Protein AF-A0A1D2XC96-F1 (afdb_monomer_lite)

Secondary structure (DSSP, 8-state):
-PPPPP--B----EEEEESS-EEEEE----------------EEEEE-SSSEEEEEETTEEEEEEEETTEEEEEETBTTEEEEEEETTS---B-B-TT----TTS--SBSB-EE-S--TTSSSSTT-SGGGSBPEEEEEEEETTEEEEEEEEE--HHHHHHS---EEEEEEEEESSSEEEEEEEEE-SSS-EEEEEEE--BB--S-GGG----------

Sequence (219 aa):
MQPTPQHLQGNGYSSVNAERLCVLHACEAFFIFHLLNGPFSVIPLNTLSDSITLYQNDGLKTLKINHPVAEAAISLHGGHLFQFKPTGQEEIIWLSEKAEFNPQKAIRGGVPICWPWFGRIANPAHGFARISEWSLLDHQEDDDKVIVRLSLNDSEATRAVWPHAFYAVITFTISTTLSIQLDVKNTDSHTWCCSGALHSYFNVSNASDCYTHFHWRCG

Foldseek 3Di:
DDDDADFDWDDDKDKDFFPWKDKDKDWWDFDDDDDDPDPFPWDFPDDPDPFWTWTDGQNWIKIWGHAQQWTWIAILQQSFTQWIATPVGHTWWDFDPPFDPHLADAGHTGFGKQPQEAAVPFPPHSACSRNDRWAWPDWDDDNFWIKTKTKDWDDPVNCVRPVFTKIKIWIWIHGNTTMIMIMMTGPGPDIDMGMIDRTTTTDDPHPVPDDDDDDDDDD

Radius of gyration: 17.29 Å; chains: 1; bounding box: 55×43×43 Å

pLDDT: mean 82.34, std 22.56, range [23.97, 98.88]

Structure (mmCIF, N/CA/C/O backbone):
data_AF-A0A1D2XC96-F1
#
_entry.id   AF-A0A1D2XC96-F1
#
loop_
_atom_site.group_PDB
_atom_site.id
_atom_site.type_symbol
_atom_site.label_atom_id
_atom_site.label_alt_id
_atom_site.label_comp_id
_atom_site.label_asym_id
_atom_site.label_entity_id
_atom_site.label_seq_id
_atom_site.pdbx_PDB_ins_code
_atom_site.Cartn_x
_atom_site.Cartn_y
_atom_site.Cartn_z
_atom_site.occupancy
_atom_site.B_iso_or_equiv
_atom_site.auth_seq_id
_atom_site.auth_comp_id
_atom_site.auth_asym_id
_atom_site.auth_atom_id
_atom_site.pdbx_PDB_model_num
ATOM 1 N N . MET A 1 1 ? -36.264 -8.122 -3.062 1.00 36.66 1 MET A N 1
ATOM 2 C CA . MET A 1 1 ? -35.079 -7.817 -3.891 1.00 36.66 1 MET A CA 1
ATOM 3 C C . MET A 1 1 ? -34.068 -7.149 -2.981 1.00 36.66 1 MET A C 1
ATOM 5 O O . MET A 1 1 ? -34.374 -6.080 -2.475 1.00 36.66 1 MET A O 1
ATOM 9 N N . GLN A 1 2 ? -32.954 -7.812 -2.663 1.00 25.44 2 GLN A N 1
ATOM 10 C CA . GLN A 1 2 ? -31.878 -7.179 -1.893 1.00 25.44 2 GLN A CA 1
ATOM 11 C C . GLN A 1 2 ? -31.159 -6.156 -2.787 1.00 25.44 2 GLN A C 1
ATOM 13 O O . GLN A 1 2 ? -30.941 -6.463 -3.962 1.00 25.44 2 GLN A O 1
ATOM 18 N N . PRO A 1 3 ? -30.825 -4.956 -2.285 1.00 30.31 3 PRO A N 1
ATOM 19 C CA . PRO A 1 3 ? -30.100 -3.971 -3.068 1.00 30.31 3 PRO A CA 1
ATOM 20 C C . PRO A 1 3 ? -28.637 -4.401 -3.205 1.00 30.31 3 PRO A C 1
ATOM 22 O O . PRO A 1 3 ? -27.972 -4.754 -2.234 1.00 30.31 3 PRO A O 1
ATOM 25 N N . THR A 1 4 ? -28.146 -4.394 -4.437 1.00 29.39 4 THR A N 1
ATOM 26 C CA . THR A 1 4 ? -26.733 -4.579 -4.766 1.00 29.39 4 THR A CA 1
ATOM 27 C C . THR A 1 4 ? -25.937 -3.384 -4.222 1.00 29.39 4 THR A C 1
ATOM 29 O O . THR A 1 4 ? -26.323 -2.251 -4.520 1.00 29.39 4 THR A O 1
ATOM 32 N N . PRO A 1 5 ? -24.834 -3.573 -3.472 1.00 31.66 5 PRO A N 1
ATOM 33 C CA . PRO A 1 5 ? -24.006 -2.459 -3.018 1.00 31.66 5 PRO A CA 1
ATOM 34 C C . PRO A 1 5 ? -23.443 -1.694 -4.220 1.00 31.66 5 PRO A C 1
ATOM 36 O O . PRO A 1 5 ? -22.827 -2.284 -5.110 1.00 31.66 5 PRO A O 1
ATOM 39 N N . GLN A 1 6 ? -23.669 -0.384 -4.259 1.00 42.25 6 GLN A N 1
ATOM 40 C CA . GLN A 1 6 ? -23.002 0.522 -5.192 1.00 42.25 6 GLN A CA 1
ATOM 41 C C . GLN A 1 6 ? -21.756 1.092 -4.500 1.00 42.25 6 GLN A C 1
ATOM 43 O O . GLN A 1 6 ? -21.785 1.369 -3.306 1.00 42.25 6 GLN A O 1
ATOM 48 N N . HIS A 1 7 ? -20.643 1.209 -5.227 1.00 46.53 7 HIS A N 1
ATOM 49 C CA . HIS A 1 7 ? -19.338 1.602 -4.685 1.00 46.53 7 HIS A CA 1
ATOM 50 C C . HIS A 1 7 ? -18.982 3.023 -5.135 1.00 46.53 7 HIS A C 1
ATOM 52 O O . HIS A 1 7 ? -19.050 3.316 -6.329 1.00 46.53 7 HIS A O 1
ATOM 58 N N . LEU A 1 8 ? -18.557 3.881 -4.205 1.00 40.81 8 LEU A N 1
ATOM 59 C CA . LEU A 1 8 ? -18.023 5.208 -4.519 1.00 40.81 8 LEU A CA 1
ATOM 60 C C . LEU A 1 8 ? -16.504 5.121 -4.710 1.00 40.81 8 LEU A C 1
ATOM 62 O O . LEU A 1 8 ? -15.785 4.664 -3.824 1.00 40.81 8 LEU A O 1
ATOM 66 N N . GLN A 1 9 ? -16.023 5.541 -5.881 1.00 42.12 9 GLN A N 1
ATOM 67 C CA . GLN A 1 9 ? -14.598 5.676 -6.192 1.00 42.12 9 GLN A CA 1
ATOM 68 C C . GLN A 1 9 ? -14.232 7.163 -6.160 1.00 42.12 9 GLN A C 1
ATOM 70 O O . GLN A 1 9 ? -14.799 7.955 -6.913 1.00 42.12 9 GLN A O 1
ATOM 75 N N . GLY A 1 10 ? -13.295 7.551 -5.293 1.00 41.34 10 GLY A N 1
ATOM 76 C CA . GLY A 1 10 ? -12.698 8.886 -5.319 1.00 41.34 10 GLY A CA 1
ATOM 77 C C . GLY A 1 10 ? -11.548 8.930 -6.327 1.00 41.34 10 GLY A C 1
ATOM 78 O O . GLY A 1 10 ? -10.607 8.151 -6.209 1.00 41.34 10 GLY A O 1
ATOM 79 N N . ASN A 1 11 ? -11.605 9.831 -7.312 1.00 36.34 11 ASN A N 1
ATOM 80 C CA . ASN A 1 11 ? -10.555 9.980 -8.325 1.00 36.34 11 ASN A CA 1
ATOM 81 C C . ASN A 1 11 ? -9.704 11.228 -8.047 1.00 36.34 11 ASN A C 1
ATOM 83 O O . ASN A 1 11 ? -10.101 12.339 -8.387 1.00 36.34 11 ASN A O 1
ATOM 87 N N . GLY A 1 12 ? -8.517 11.038 -7.465 1.00 43.75 12 GLY A N 1
ATOM 88 C CA . GLY A 1 12 ? -7.415 12.000 -7.532 1.00 43.75 12 GLY A CA 1
ATOM 89 C C . GLY A 1 12 ? -6.427 11.542 -8.602 1.00 43.75 12 GLY A C 1
ATOM 90 O O . GLY A 1 12 ? -5.696 10.582 -8.379 1.00 43.75 12 GLY A O 1
ATOM 91 N N . TYR A 1 13 ? -6.442 12.176 -9.774 1.00 43.09 13 TYR A N 1
ATOM 92 C CA . TYR A 1 13 ? -5.497 11.912 -10.863 1.00 43.09 13 TYR A CA 1
ATOM 93 C C . TYR A 1 13 ? -4.524 13.083 -10.978 1.00 43.09 13 TYR A C 1
ATOM 95 O O . TYR A 1 13 ? -4.943 14.241 -10.985 1.00 43.09 13 TYR A O 1
ATOM 103 N N . SER A 1 14 ? -3.240 12.780 -11.137 1.00 50.06 14 SER A N 1
ATOM 104 C CA . SER A 1 14 ? -2.256 13.748 -11.610 1.00 50.06 14 SER A CA 1
ATOM 105 C C . SER A 1 14 ? -1.388 13.126 -12.705 1.00 50.06 14 SER A C 1
ATOM 107 O O . SER A 1 14 ? -0.992 11.959 -12.638 1.00 50.06 14 SER A O 1
ATOM 109 N N . SER A 1 15 ? -1.123 13.908 -13.750 1.00 46.00 15 SER A N 1
ATOM 110 C CA . SER A 1 15 ? -0.052 13.665 -14.719 1.00 46.00 15 SER A CA 1
ATOM 111 C C . SER A 1 15 ? 1.120 14.560 -14.359 1.00 46.00 15 SER A C 1
ATOM 113 O O . SER A 1 15 ? 0.929 15.770 -14.223 1.00 46.00 15 SER A O 1
ATOM 115 N N . VAL A 1 16 ? 2.315 13.989 -14.219 1.00 57.38 16 VAL A N 1
ATOM 116 C CA . VAL A 1 16 ? 3.482 14.736 -13.735 1.00 57.38 16 VAL A CA 1
ATOM 117 C C . VAL A 1 16 ? 4.696 14.451 -14.617 1.00 57.38 16 VAL A C 1
ATOM 119 O O . VAL A 1 16 ? 5.016 13.292 -14.899 1.00 57.38 16 VAL A O 1
ATOM 122 N N . ASN A 1 17 ? 5.383 15.517 -15.040 1.00 44.00 17 ASN A N 1
ATOM 123 C CA . ASN A 1 17 ? 6.728 15.434 -15.609 1.00 44.00 17 ASN A CA 1
ATOM 124 C C . ASN A 1 17 ? 7.718 15.320 -14.448 1.00 44.00 17 ASN A C 1
ATOM 126 O O . ASN A 1 17 ? 7.915 16.281 -13.704 1.00 44.00 17 ASN A O 1
ATOM 130 N N . ALA A 1 18 ? 8.311 14.143 -14.252 1.00 49.06 18 ALA A N 1
ATOM 131 C CA . ALA A 1 18 ? 9.208 13.912 -13.129 1.00 49.06 18 ALA A CA 1
ATOM 132 C C . ALA A 1 18 ? 10.642 14.328 -13.495 1.00 49.06 18 ALA A C 1
ATOM 134 O O . ALA A 1 18 ? 11.438 13.521 -13.977 1.00 49.06 18 ALA A O 1
ATOM 135 N N . GLU A 1 19 ? 10.991 15.592 -13.238 1.00 38.75 19 GLU A N 1
ATOM 136 C CA . GLU A 1 19 ? 12.400 16.014 -13.253 1.00 38.75 19 GLU A CA 1
ATOM 137 C C . GLU A 1 19 ? 13.137 15.572 -11.980 1.00 38.75 19 GLU A C 1
ATOM 139 O O . GLU A 1 19 ? 14.326 15.266 -12.053 1.00 38.75 19 GLU A O 1
ATOM 144 N N . ARG A 1 20 ? 12.459 15.507 -10.814 1.00 54.41 20 ARG A N 1
ATOM 145 C CA . ARG A 1 20 ? 13.077 15.071 -9.538 1.00 54.41 20 ARG A CA 1
ATOM 146 C C . ARG A 1 20 ? 12.159 14.327 -8.552 1.00 54.41 20 ARG A C 1
ATOM 148 O O . ARG A 1 20 ? 12.649 13.397 -7.916 1.00 54.41 20 ARG A O 1
ATOM 155 N N . LEU A 1 21 ? 10.878 14.695 -8.408 1.00 48.88 21 LEU A N 1
ATOM 156 C CA . LEU A 1 21 ? 9.946 14.066 -7.451 1.00 48.88 21 LEU A CA 1
ATOM 157 C C . LEU A 1 21 ? 8.476 14.239 -7.883 1.00 48.88 21 LEU A C 1
ATOM 159 O O . LEU A 1 21 ? 8.086 15.326 -8.299 1.00 48.88 21 LEU A O 1
ATOM 163 N N . CYS A 1 22 ? 7.665 13.190 -7.755 1.00 55.84 22 CYS A N 1
ATOM 164 C CA . CYS A 1 22 ? 6.204 13.214 -7.888 1.00 55.84 22 CYS A CA 1
ATOM 165 C C . CYS A 1 22 ? 5.571 12.814 -6.548 1.00 55.84 22 CYS A C 1
ATOM 167 O O . CYS A 1 22 ? 5.994 11.811 -5.979 1.00 55.84 22 CYS A O 1
ATOM 169 N N . VAL A 1 23 ? 4.564 13.558 -6.072 1.00 56.03 23 VAL A N 1
ATOM 170 C CA . VAL A 1 23 ? 3.890 13.311 -4.782 1.00 56.03 23 VAL A CA 1
ATOM 171 C C . VAL A 1 23 ? 2.377 13.168 -4.984 1.00 56.03 23 VAL A C 1
ATOM 173 O O . VAL A 1 23 ? 1.757 14.021 -5.619 1.00 56.03 23 VAL A O 1
ATOM 176 N N . LEU A 1 24 ? 1.774 12.101 -4.449 1.00 53.62 24 LEU A N 1
ATOM 177 C CA . LEU A 1 24 ? 0.317 11.900 -4.383 1.00 53.62 24 LEU A CA 1
ATOM 178 C C . LEU A 1 24 ? -0.145 11.845 -2.922 1.00 53.62 24 LEU A C 1
ATOM 180 O O . LEU A 1 24 ? 0.459 11.120 -2.137 1.00 53.62 24 LEU A O 1
ATOM 184 N N . HIS A 1 25 ? -1.242 12.536 -2.583 1.00 45.19 25 HIS A N 1
ATOM 185 C CA . HIS A 1 25 ? -1.872 12.519 -1.251 1.00 45.19 25 HIS A CA 1
ATOM 186 C C . HIS A 1 25 ? -3.329 12.031 -1.313 1.00 45.19 25 HIS A C 1
ATOM 188 O O . HIS A 1 25 ? -4.051 12.365 -2.255 1.00 45.19 25 HIS A O 1
ATOM 194 N N . ALA A 1 26 ? -3.787 11.314 -0.281 1.00 49.56 26 ALA A N 1
ATOM 195 C CA . ALA A 1 26 ? -5.205 11.031 -0.022 1.00 49.56 26 ALA A CA 1
ATOM 196 C C . ALA A 1 26 ? -5.626 11.598 1.351 1.00 49.56 26 ALA A C 1
ATOM 198 O O . ALA A 1 26 ? -4.843 11.529 2.296 1.00 49.56 26 ALA A O 1
ATOM 199 N N . CYS A 1 27 ? -6.840 12.160 1.456 1.00 33.09 27 CYS A N 1
ATOM 200 C CA . CYS A 1 27 ? -7.376 12.791 2.674 1.00 33.09 27 CYS A CA 1
ATOM 201 C C . CYS A 1 27 ? -8.687 12.114 3.142 1.00 33.09 27 CYS A C 1
ATOM 203 O O . CYS A 1 27 ? -9.438 11.589 2.323 1.00 33.09 27 CYS A O 1
ATOM 205 N N . GLU A 1 28 ? -8.887 12.152 4.461 1.00 31.22 28 GLU A N 1
ATOM 206 C CA . GLU A 1 28 ? -9.826 11.484 5.393 1.00 31.22 28 GLU A CA 1
ATOM 207 C C . GLU A 1 28 ? -11.276 11.147 4.958 1.00 31.22 28 GLU A C 1
ATOM 209 O O . GLU A 1 28 ? -11.913 11.880 4.204 1.00 31.22 28 GLU A O 1
ATOM 214 N N . ALA A 1 29 ? -11.838 10.075 5.548 1.00 29.44 29 ALA A N 1
ATOM 215 C CA . ALA A 1 29 ? -13.273 9.731 5.555 1.00 29.44 29 ALA A CA 1
ATOM 216 C C . ALA A 1 29 ? -13.647 8.925 6.830 1.00 29.44 29 ALA A C 1
ATOM 218 O O . ALA A 1 29 ? -12.774 8.276 7.387 1.00 29.44 29 ALA A O 1
ATOM 219 N N . PHE A 1 30 ? -14.914 8.948 7.282 1.00 24.66 30 PHE A N 1
ATOM 220 C CA . PHE A 1 30 ? -15.470 8.239 8.469 1.00 24.66 30 PHE A CA 1
ATOM 221 C C . PHE A 1 30 ? -16.658 7.303 8.070 1.00 24.66 30 PHE A C 1
ATOM 223 O O . PHE A 1 30 ? -17.202 7.514 6.988 1.00 24.66 30 PHE A O 1
ATOM 230 N N . PHE A 1 31 ? -17.091 6.362 8.950 1.00 23.97 31 PHE A N 1
ATOM 231 C CA . PHE A 1 31 ? -18.359 5.541 8.992 1.00 23.97 31 PHE A CA 1
ATOM 232 C C . PHE A 1 31 ? -18.289 3.977 8.783 1.00 23.97 31 PHE A C 1
ATOM 234 O O . PHE A 1 31 ? -17.200 3.439 8.697 1.00 23.97 31 PHE A O 1
ATOM 241 N N . ILE A 1 32 ? -19.442 3.246 8.831 1.00 25.73 32 ILE A N 1
ATOM 242 C CA . ILE A 1 32 ? -19.870 2.128 9.757 1.00 25.73 32 ILE A CA 1
ATOM 243 C C . ILE A 1 32 ? -19.827 0.610 9.298 1.00 25.73 32 ILE A C 1
ATOM 245 O O . ILE A 1 32 ? -20.259 0.345 8.183 1.00 25.73 32 ILE A O 1
ATOM 249 N N . PHE A 1 33 ? -19.492 -0.360 10.214 1.00 29.50 33 PHE A N 1
ATOM 250 C CA . PHE A 1 33 ? -19.686 -1.870 10.311 1.00 29.50 33 PHE A CA 1
ATOM 251 C C . PHE A 1 33 ? -19.131 -2.780 9.166 1.00 29.50 33 PHE A C 1
ATOM 253 O O . PHE A 1 33 ? -19.066 -2.328 8.035 1.00 29.50 33 PHE A O 1
ATOM 260 N N . HIS A 1 34 ? -18.734 -4.075 9.263 1.00 24.23 34 HIS A N 1
ATOM 261 C CA . HIS A 1 34 ? -18.773 -5.202 10.231 1.00 24.23 34 HIS A CA 1
ATOM 262 C C . HIS A 1 34 ? -17.543 -6.139 9.986 1.00 24.23 34 HIS A C 1
ATOM 264 O O . HIS A 1 34 ? -17.070 -6.249 8.856 1.00 24.23 34 HIS A O 1
ATOM 270 N N . LEU A 1 35 ? -17.030 -6.833 11.015 1.00 30.95 35 LEU A N 1
ATOM 271 C CA . LEU A 1 35 ? -15.779 -7.626 10.989 1.00 30.95 35 LEU A CA 1
ATOM 272 C C . LEU A 1 35 ? -15.870 -8.953 10.201 1.00 30.95 35 LEU A C 1
ATOM 274 O O . LEU A 1 35 ? -16.736 -9.786 10.471 1.00 30.95 35 LEU A O 1
ATOM 278 N N . LEU A 1 36 ? -14.882 -9.221 9.337 1.00 34.53 36 LEU A N 1
ATOM 279 C CA . LEU A 1 36 ? -14.598 -10.566 8.817 1.00 34.53 36 LEU A CA 1
ATOM 280 C C . LEU A 1 36 ? -13.798 -11.375 9.852 1.00 34.53 36 LEU A C 1
ATOM 282 O O . LEU A 1 36 ? -12.572 -11.444 9.801 1.00 34.53 36 LEU A O 1
ATOM 286 N N . ASN A 1 37 ? -14.497 -12.030 10.779 1.00 33.84 37 ASN A N 1
ATOM 287 C CA . ASN A 1 37 ? -13.923 -13.104 11.593 1.00 33.84 37 ASN A CA 1
ATOM 288 C C . ASN A 1 37 ? -13.967 -14.421 10.798 1.00 33.84 37 ASN A C 1
ATOM 290 O O . ASN A 1 37 ? -14.864 -15.241 10.982 1.00 33.84 37 ASN A O 1
ATOM 294 N N . GLY A 1 38 ? -13.023 -14.601 9.871 1.00 36.53 38 GLY A N 1
ATOM 295 C CA . GLY A 1 38 ? -12.782 -15.871 9.175 1.00 36.53 38 GLY A CA 1
ATOM 296 C C . GLY A 1 38 ? -11.556 -16.598 9.747 1.00 36.53 38 GLY A C 1
ATOM 297 O O . GLY A 1 38 ? -10.605 -15.927 10.154 1.00 36.53 38 GLY A O 1
ATOM 298 N N . PRO A 1 39 ? -11.533 -17.946 9.780 1.00 34.00 39 PRO A N 1
ATOM 299 C CA . PRO A 1 39 ? -10.430 -18.729 10.329 1.00 34.00 39 PRO A CA 1
ATOM 300 C C . PRO A 1 39 ? -9.262 -18.755 9.334 1.00 34.00 39 PRO A C 1
ATOM 302 O O . PRO A 1 39 ? -9.020 -19.751 8.661 1.00 34.00 39 PRO A O 1
ATOM 305 N N . PHE A 1 40 ? -8.542 -17.644 9.215 1.00 42.31 40 PHE A N 1
ATOM 306 C CA . PHE A 1 40 ? -7.226 -17.643 8.590 1.00 42.31 40 PHE A CA 1
ATOM 307 C C . PHE A 1 40 ? -6.210 -18.050 9.655 1.00 42.31 40 PHE A C 1
ATOM 309 O O . PHE A 1 40 ? -6.159 -17.456 10.732 1.00 42.31 40 PHE A O 1
ATOM 316 N N . SER A 1 41 ? -5.410 -19.080 9.384 1.00 44.84 41 SER A N 1
ATOM 317 C CA . SER A 1 41 ? -4.266 -19.433 10.227 1.00 44.84 41 SER A CA 1
ATOM 318 C C . SER A 1 41 ? -3.180 -18.373 10.049 1.00 44.84 41 SER A C 1
ATOM 320 O O . SER A 1 41 ? -2.240 -18.543 9.281 1.00 44.84 41 SER A O 1
ATOM 322 N N . VAL A 1 42 ? -3.345 -17.236 10.725 1.00 57.12 42 VAL A N 1
ATOM 323 C CA . VAL A 1 42 ? -2.392 -16.130 10.678 1.00 57.12 42 VAL A CA 1
ATOM 324 C C . VAL A 1 42 ? -1.189 -16.498 11.547 1.00 57.12 42 VAL A C 1
ATOM 326 O O . VAL A 1 42 ? -1.294 -16.532 12.772 1.00 57.12 42 VAL A O 1
ATOM 329 N N . ILE A 1 43 ? -0.047 -16.803 10.929 1.00 61.00 43 ILE A N 1
ATOM 330 C CA . ILE A 1 43 ? 1.188 -17.106 11.664 1.00 61.00 43 ILE A CA 1
ATOM 331 C C . ILE A 1 43 ? 1.996 -15.807 11.790 1.00 61.00 43 ILE A C 1
ATOM 333 O O . ILE A 1 43 ? 2.351 -15.222 10.758 1.00 61.00 43 ILE A O 1
ATOM 337 N N . PRO A 1 44 ? 2.271 -15.312 13.013 1.00 72.38 44 PRO A N 1
ATOM 338 C CA . PRO A 1 44 ? 3.168 -14.177 13.192 1.00 72.38 44 PRO A CA 1
ATOM 339 C C . PRO A 1 44 ? 4.574 -14.588 12.752 1.00 72.38 44 PRO A C 1
ATOM 341 O O . PRO A 1 44 ? 5.115 -15.585 13.228 1.00 72.38 44 PRO A O 1
ATOM 344 N N . LEU A 1 45 ? 5.155 -13.831 11.823 1.00 79.44 45 LEU A N 1
ATOM 345 C CA . LEU A 1 45 ? 6.536 -14.022 11.386 1.00 79.44 45 LEU A CA 1
ATOM 346 C C . LEU A 1 45 ? 7.511 -13.324 12.324 1.00 79.44 45 LEU A C 1
ATOM 348 O O . LEU A 1 45 ? 8.532 -13.896 12.692 1.00 79.44 45 LEU A O 1
ATOM 352 N N . ASN A 1 46 ? 7.221 -12.063 12.648 1.00 85.94 46 ASN A N 1
ATOM 353 C CA . ASN A 1 46 ? 8.081 -11.235 13.475 1.00 85.94 46 ASN A CA 1
ATOM 354 C C . ASN A 1 46 ? 7.276 -10.106 14.124 1.00 85.94 46 ASN A C 1
ATOM 356 O O . ASN A 1 46 ? 6.485 -9.445 13.449 1.00 85.94 46 ASN A O 1
ATOM 360 N N . THR A 1 47 ? 7.521 -9.847 15.402 1.00 92.25 47 THR A N 1
ATOM 361 C CA . THR A 1 47 ? 7.060 -8.625 16.068 1.00 92.25 47 THR A CA 1
ATOM 362 C C . THR A 1 47 ? 8.101 -7.541 15.815 1.00 92.25 47 THR A C 1
ATOM 364 O O . THR A 1 47 ? 9.277 -7.735 16.113 1.00 92.25 47 THR A O 1
ATOM 367 N N . LEU A 1 48 ? 7.690 -6.433 15.198 1.00 93.94 48 LEU A N 1
ATOM 368 C CA . LEU A 1 48 ? 8.590 -5.338 14.823 1.00 93.94 48 LEU A CA 1
ATOM 369 C C . LEU A 1 48 ? 8.666 -4.267 15.917 1.00 93.94 48 LEU A C 1
ATOM 371 O O . LEU A 1 48 ? 9.727 -3.693 16.147 1.00 93.94 48 LEU A O 1
ATOM 375 N N . SER A 1 49 ? 7.546 -4.025 16.593 1.00 94.94 49 SER A N 1
ATOM 376 C CA . SER A 1 49 ? 7.401 -3.116 17.733 1.00 94.94 49 SER A CA 1
ATOM 377 C C . SER A 1 49 ? 6.212 -3.549 18.595 1.00 94.94 49 SER A C 1
ATOM 379 O O . SER A 1 49 ? 5.582 -4.570 18.299 1.00 94.94 49 SER A O 1
ATOM 381 N N . ASP A 1 50 ? 5.879 -2.777 19.630 1.00 94.25 50 ASP A N 1
ATOM 382 C CA . ASP A 1 50 ? 4.745 -3.078 20.509 1.00 94.25 50 ASP A CA 1
ATOM 383 C C . ASP A 1 50 ? 3.420 -3.064 19.737 1.00 94.25 50 ASP A C 1
ATOM 385 O O . ASP A 1 50 ? 2.533 -3.877 20.009 1.00 94.25 50 ASP A O 1
ATOM 389 N N . SER A 1 51 ? 3.308 -2.194 18.727 1.00 96.94 51 SER A N 1
ATOM 390 C CA . SER A 1 51 ? 2.073 -2.042 17.951 1.00 96.94 51 SER A CA 1
ATOM 391 C C . SER A 1 51 ? 2.112 -2.682 16.565 1.00 96.94 51 SER A C 1
ATOM 393 O O . SER A 1 51 ? 1.069 -2.750 15.914 1.00 96.94 51 SER A O 1
ATOM 395 N N . ILE A 1 52 ? 3.264 -3.166 16.081 1.00 97.38 52 ILE A N 1
ATOM 396 C CA . ILE A 1 52 ? 3.406 -3.674 14.708 1.00 97.38 52 ILE A CA 1
ATOM 397 C C . ILE A 1 52 ? 3.899 -5.117 14.698 1.00 97.38 52 ILE A C 1
ATOM 399 O O . ILE A 1 52 ? 5.008 -5.437 15.128 1.00 97.38 52 ILE A O 1
ATOM 403 N N . THR A 1 53 ? 3.102 -5.997 14.095 1.00 96.25 53 THR A N 1
ATOM 404 C CA . THR A 1 53 ? 3.482 -7.393 13.853 1.00 96.25 53 THR A CA 1
ATOM 405 C C . THR A 1 53 ? 3.396 -7.723 12.368 1.00 96.25 53 THR A C 1
ATOM 407 O O . THR A 1 53 ? 2.403 -7.434 11.698 1.00 96.25 53 THR A O 1
ATOM 410 N N . LEU A 1 54 ? 4.447 -8.350 11.846 1.00 95.06 54 LEU A N 1
ATOM 411 C CA . LEU A 1 54 ? 4.483 -8.900 10.500 1.00 95.06 54 LEU A CA 1
ATOM 412 C C . LEU A 1 54 ? 3.910 -10.317 10.514 1.00 95.06 54 LEU A C 1
ATOM 414 O O . LEU A 1 54 ? 4.397 -11.197 11.222 1.00 95.06 54 LEU A O 1
ATOM 418 N N . TYR A 1 55 ? 2.921 -10.549 9.666 1.00 91.19 55 TYR A N 1
ATOM 419 C CA . TYR A 1 55 ? 2.307 -11.846 9.430 1.00 91.19 55 TYR A CA 1
ATOM 420 C C . TYR A 1 55 ? 2.548 -12.300 7.997 1.00 91.19 55 TYR A C 1
ATOM 422 O O . TYR A 1 55 ? 2.776 -11.480 7.105 1.00 91.19 55 TYR A O 1
ATOM 430 N N . GLN A 1 56 ? 2.437 -13.605 7.765 1.00 86.88 56 GLN A N 1
ATOM 431 C CA . GLN A 1 56 ? 2.367 -14.155 6.419 1.00 86.88 56 GLN A CA 1
ATOM 432 C C . GLN A 1 56 ? 1.186 -15.106 6.293 1.00 86.88 56 GLN A C 1
ATOM 434 O O . GLN A 1 56 ? 0.993 -15.989 7.126 1.00 86.88 56 GLN A O 1
ATOM 439 N N . ASN A 1 57 ? 0.408 -14.913 5.231 1.00 78.94 57 ASN A N 1
ATOM 440 C CA . ASN A 1 57 ? -0.711 -15.768 4.867 1.00 78.94 57 ASN A CA 1
ATOM 441 C C . ASN A 1 57 ? -0.810 -15.859 3.341 1.00 78.94 57 ASN A C 1
ATOM 443 O O . ASN A 1 57 ? -0.649 -14.848 2.662 1.00 78.94 57 ASN A O 1
ATOM 447 N N . ASP A 1 58 ? -1.047 -17.059 2.807 1.00 81.06 58 ASP A N 1
ATOM 448 C CA . ASP A 1 58 ? -1.212 -17.306 1.363 1.00 81.06 58 ASP A CA 1
ATOM 449 C C . ASP A 1 58 ? -0.081 -16.722 0.484 1.00 81.06 58 ASP A C 1
ATOM 451 O O . ASP A 1 58 ? -0.277 -16.288 -0.649 1.00 81.06 58 ASP A O 1
ATOM 455 N N . GLY A 1 59 ? 1.142 -16.704 1.027 1.00 82.75 59 GLY A N 1
ATOM 456 C CA . GLY A 1 59 ? 2.329 -16.160 0.358 1.00 82.75 59 GLY A CA 1
ATOM 457 C C . GLY A 1 59 ? 2.449 -14.634 0.399 1.00 82.75 59 GLY A C 1
ATOM 458 O O . GLY A 1 59 ? 3.452 -14.110 -0.075 1.00 82.75 59 GLY A O 1
ATOM 459 N N . LEU A 1 60 ? 1.486 -13.929 0.997 1.00 89.75 60 LEU A N 1
ATOM 460 C CA . LEU A 1 60 ? 1.531 -12.486 1.198 1.00 89.75 60 LEU A CA 1
ATOM 461 C C . LEU A 1 60 ? 1.979 -12.122 2.607 1.00 89.75 60 LEU A C 1
ATOM 463 O O . LEU A 1 60 ? 1.499 -12.672 3.600 1.00 89.75 60 LEU A O 1
ATOM 467 N N . LYS A 1 61 ? 2.882 -11.147 2.679 1.00 94.88 61 LYS A N 1
ATOM 468 C CA . LYS A 1 61 ? 3.311 -10.521 3.925 1.00 94.88 61 LYS A CA 1
ATOM 469 C C . LYS A 1 61 ? 2.420 -9.329 4.243 1.00 94.88 61 LYS A C 1
ATOM 471 O O . LYS A 1 61 ? 2.157 -8.493 3.376 1.00 94.88 61 LYS A O 1
ATOM 476 N N . THR A 1 62 ? 1.995 -9.241 5.494 1.00 96.19 62 THR A N 1
ATOM 477 C CA . THR A 1 62 ? 1.084 -8.202 5.972 1.00 96.19 62 THR A CA 1
ATOM 478 C C . THR A 1 62 ? 1.578 -7.648 7.295 1.00 96.19 62 THR A C 1
ATOM 480 O O . THR A 1 62 ? 1.781 -8.394 8.250 1.00 96.19 62 THR A O 1
ATOM 483 N N . LEU A 1 63 ? 1.718 -6.331 7.361 1.00 97.44 63 LEU A N 1
ATOM 484 C CA . LEU A 1 63 ? 1.892 -5.593 8.601 1.00 97.44 63 LEU A CA 1
ATOM 485 C C . LEU A 1 63 ? 0.515 -5.392 9.227 1.00 97.44 63 LEU A C 1
ATOM 487 O O . LEU A 1 63 ? -0.366 -4.793 8.611 1.00 97.44 63 LEU A O 1
ATOM 491 N N . LYS A 1 64 ? 0.330 -5.916 10.434 1.00 97.44 64 LYS A N 1
ATOM 492 C CA . LYS A 1 64 ? -0.829 -5.654 11.288 1.00 97.44 64 LYS A CA 1
ATOM 493 C C . LYS A 1 64 ? -0.409 -4.639 12.339 1.00 97.44 64 LYS A C 1
ATOM 495 O O . LYS A 1 64 ? 0.563 -4.871 13.058 1.00 97.44 64 LYS A O 1
ATOM 500 N N . ILE A 1 65 ? -1.148 -3.542 12.397 1.00 98.12 65 ILE A N 1
ATOM 501 C CA . ILE A 1 65 ? -0.970 -2.461 13.352 1.00 98.12 65 ILE A CA 1
ATOM 502 C C . ILE A 1 65 ? -2.113 -2.555 14.356 1.00 98.12 65 ILE A C 1
ATOM 504 O O . ILE A 1 65 ? -3.280 -2.501 13.966 1.00 98.12 65 ILE A O 1
ATOM 508 N N . ASN A 1 66 ? -1.772 -2.711 15.629 1.00 97.12 66 ASN A N 1
ATOM 509 C CA . ASN A 1 66 ? -2.699 -2.673 16.750 1.00 97.12 66 ASN A CA 1
ATOM 510 C C . ASN A 1 66 ? -2.186 -1.638 17.752 1.00 97.12 66 ASN A C 1
ATOM 512 O O . ASN A 1 66 ? -1.346 -1.952 18.590 1.00 97.12 66 ASN A O 1
ATOM 516 N N . HIS A 1 67 ? -2.650 -0.400 17.609 1.00 98.00 67 HIS A N 1
ATOM 517 C CA . HIS A 1 67 ? -2.196 0.753 18.377 1.00 98.00 67 HIS A CA 1
ATOM 518 C C . HIS A 1 67 ? -3.376 1.349 19.170 1.00 98.00 67 HIS A C 1
ATOM 520 O O . HIS A 1 67 ? -4.501 1.317 18.666 1.00 98.00 67 HIS A O 1
ATOM 526 N N . PRO A 1 68 ? -3.180 1.951 20.363 1.00 98.12 68 PRO A N 1
ATOM 527 C CA . PRO A 1 68 ? -4.278 2.515 21.159 1.00 98.12 68 PRO A CA 1
ATOM 528 C C . PRO A 1 68 ? -5.217 3.477 20.414 1.00 98.12 68 PRO A C 1
ATOM 530 O O . PRO A 1 68 ? -6.399 3.557 20.753 1.00 98.12 68 PRO A O 1
ATOM 533 N N . VAL A 1 69 ? -4.724 4.186 19.390 1.00 97.75 69 VAL A N 1
ATOM 534 C CA . VAL A 1 69 ? -5.541 5.123 18.595 1.00 97.75 69 VAL A CA 1
ATOM 535 C C . VAL A 1 69 ? -6.201 4.519 17.349 1.00 97.75 69 VAL A C 1
ATOM 537 O O . VAL A 1 69 ? -7.165 5.109 16.858 1.00 97.75 69 VAL A O 1
ATOM 540 N N . ALA A 1 70 ? -5.713 3.385 16.825 1.00 97.31 70 ALA A N 1
ATOM 541 C CA . ALA A 1 70 ? -6.247 2.758 15.613 1.00 97.31 70 ALA A CA 1
ATOM 542 C C . ALA A 1 70 ? -5.711 1.336 15.358 1.00 97.31 70 ALA A C 1
ATOM 544 O O . ALA A 1 70 ? -4.573 0.996 15.686 1.00 97.31 70 ALA A O 1
ATOM 545 N N . GLU A 1 71 ? -6.507 0.548 14.637 1.00 98.19 71 GLU A N 1
ATOM 546 C CA . GLU A 1 71 ? -6.095 -0.690 13.978 1.00 98.19 71 GLU A CA 1
ATOM 547 C C . GLU A 1 71 ? -5.894 -0.447 12.473 1.00 98.19 71 GLU A C 1
ATOM 549 O O . GLU A 1 71 ? -6.671 0.269 11.835 1.00 98.19 71 GLU A O 1
ATOM 554 N N . ALA A 1 72 ? -4.877 -1.068 11.873 1.00 98.12 72 ALA A N 1
ATOM 555 C CA . ALA A 1 72 ? -4.672 -1.032 10.425 1.00 98.12 72 ALA A CA 1
ATOM 556 C C . ALA A 1 72 ? -3.973 -2.294 9.903 1.00 98.12 72 ALA A C 1
ATOM 558 O O . ALA A 1 72 ? -3.303 -3.017 10.644 1.00 98.12 72 ALA A O 1
ATOM 559 N N . ALA A 1 73 ? -4.101 -2.551 8.601 1.00 97.56 73 ALA A N 1
ATOM 560 C CA . ALA A 1 73 ? -3.405 -3.646 7.935 1.00 97.56 73 ALA A CA 1
ATOM 561 C C . ALA A 1 73 ? -2.900 -3.228 6.552 1.00 97.56 73 ALA A C 1
ATOM 563 O O . ALA A 1 73 ? -3.651 -2.698 5.726 1.00 97.56 73 ALA A O 1
ATOM 564 N N . ILE A 1 74 ? -1.616 -3.492 6.310 1.00 98.38 74 ILE A N 1
ATOM 565 C CA . ILE A 1 74 ? -0.904 -3.129 5.083 1.00 98.38 74 ILE A CA 1
ATOM 566 C C . ILE A 1 74 ? -0.252 -4.385 4.513 1.00 98.38 74 ILE A C 1
ATOM 568 O O . ILE A 1 74 ? 0.577 -5.008 5.176 1.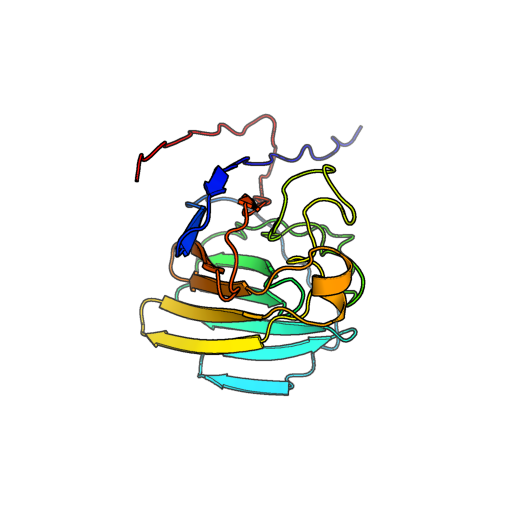00 98.38 74 ILE A O 1
ATOM 572 N N . SER A 1 75 ? -0.594 -4.759 3.282 1.00 97.44 75 SER A N 1
ATOM 573 C CA . SER A 1 75 ? 0.133 -5.803 2.561 1.00 97.44 75 SER A CA 1
ATOM 574 C C . SER A 1 75 ? 1.406 -5.227 1.946 1.00 97.44 75 SER A C 1
ATOM 576 O O . SER A 1 75 ? 1.376 -4.156 1.337 1.00 97.44 75 SER A O 1
ATOM 578 N N . LEU A 1 76 ? 2.523 -5.946 2.081 1.00 97.75 76 LEU A N 1
ATOM 579 C CA . LEU A 1 76 ? 3.746 -5.619 1.345 1.00 97.75 76 LEU A CA 1
ATOM 580 C C . LEU A 1 76 ? 3.538 -5.801 -0.162 1.00 97.75 76 LEU A C 1
ATOM 582 O O . LEU A 1 76 ? 4.068 -5.029 -0.959 1.00 97.75 76 LEU A O 1
ATOM 586 N N . HIS A 1 77 ? 2.674 -6.732 -0.562 1.00 97.81 77 HIS A N 1
ATOM 587 C CA . HIS A 1 77 ? 2.220 -6.817 -1.940 1.00 97.81 7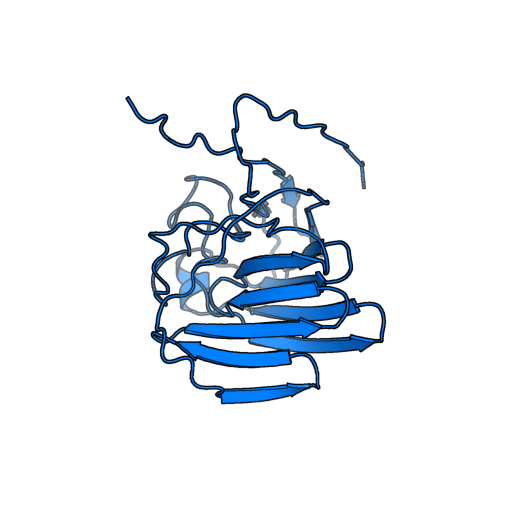7 HIS A CA 1
ATOM 588 C C . HIS A 1 77 ? 1.330 -5.629 -2.284 1.00 97.81 77 HIS A C 1
ATOM 590 O O . HIS A 1 77 ? 0.304 -5.368 -1.656 1.00 97.81 77 HIS A O 1
ATOM 596 N N . GLY A 1 78 ? 1.757 -4.887 -3.293 1.00 97.94 78 GLY A N 1
ATOM 597 C CA . GLY A 1 78 ? 1.108 -3.678 -3.757 1.00 97.94 78 GLY A CA 1
ATOM 598 C C . GLY A 1 78 ? 1.320 -2.445 -2.883 1.00 97.94 78 GLY A C 1
ATOM 599 O O . GLY A 1 78 ? 0.780 -1.400 -3.240 1.00 97.94 78 GLY A O 1
ATOM 600 N N . GLY A 1 79 ? 2.052 -2.551 -1.763 1.00 97.94 79 GLY A N 1
ATOM 601 C CA . GLY A 1 79 ? 2.122 -1.487 -0.759 1.00 97.94 79 GLY A CA 1
ATOM 602 C C . GLY A 1 79 ? 0.713 -1.088 -0.321 1.00 97.94 79 GLY A C 1
ATOM 603 O O . GLY A 1 79 ? 0.343 0.080 -0.365 1.00 97.94 79 GLY A O 1
ATOM 604 N N . HIS A 1 80 ? -0.128 -2.081 -0.042 1.00 97.94 80 HIS A N 1
ATOM 605 C CA . HIS A 1 80 ? -1.578 -1.948 -0.130 1.00 97.94 80 HIS A CA 1
ATOM 606 C C . HIS A 1 80 ? -2.203 -1.904 1.262 1.00 97.94 80 HIS A C 1
ATOM 608 O O . HIS A 1 80 ? -2.319 -2.935 1.927 1.00 97.94 80 HIS A O 1
ATOM 614 N N . LEU A 1 81 ? -2.660 -0.728 1.697 1.00 98.31 81 LEU A N 1
ATOM 615 C CA . LEU A 1 81 ? -3.486 -0.614 2.902 1.00 98.31 81 LEU A CA 1
ATOM 616 C C . LEU A 1 81 ? -4.886 -1.148 2.604 1.00 98.31 81 LEU A C 1
ATOM 618 O O . LEU A 1 81 ? -5.549 -0.678 1.682 1.00 98.31 81 LEU A O 1
ATOM 622 N N . PHE A 1 82 ? -5.337 -2.141 3.363 1.00 96.06 82 PHE A N 1
ATOM 623 C CA . PHE A 1 82 ? -6.652 -2.761 3.168 1.00 96.06 82 PHE A CA 1
ATOM 624 C C . PHE A 1 82 ? -7.542 -2.744 4.411 1.00 96.06 82 PHE A C 1
ATOM 626 O O . PHE A 1 82 ? -8.679 -3.199 4.333 1.00 96.06 82 PHE A O 1
ATOM 633 N N . GLN A 1 83 ? -7.033 -2.218 5.524 1.00 96.25 83 GLN A N 1
ATOM 634 C CA . GLN A 1 83 ? -7.775 -2.020 6.762 1.00 96.25 83 GLN A CA 1
ATOM 635 C C . GLN A 1 83 ? -7.301 -0.722 7.429 1.00 96.25 83 GLN A C 1
ATOM 637 O O . GLN A 1 83 ? -6.091 -0.491 7.510 1.00 96.25 83 GLN A O 1
ATOM 642 N N . PHE A 1 84 ? -8.237 0.094 7.908 1.00 97.56 84 PHE A N 1
ATOM 643 C CA . PHE A 1 84 ? -8.006 1.226 8.800 1.00 97.56 84 PHE A CA 1
ATOM 644 C C . PHE A 1 84 ? -9.265 1.528 9.624 1.00 97.56 84 PHE A C 1
ATOM 646 O O . PHE A 1 84 ? -10.296 1.963 9.101 1.00 97.56 84 PHE A O 1
ATOM 653 N N . LYS A 1 85 ? -9.133 1.362 10.938 1.00 96.56 85 LYS A N 1
ATOM 654 C CA . LYS A 1 85 ? -10.199 1.543 11.916 1.00 96.56 85 LYS A CA 1
ATOM 655 C C . LYS A 1 85 ? -9.670 2.318 13.130 1.00 96.56 85 LYS A C 1
ATOM 657 O O . LYS A 1 85 ? -9.010 1.723 13.983 1.00 96.56 85 LYS A O 1
ATOM 662 N N . PRO A 1 86 ? -9.953 3.625 13.243 1.00 97.00 86 PRO A N 1
ATOM 663 C CA . PRO A 1 86 ? -9.668 4.386 14.452 1.00 97.00 86 PRO A CA 1
ATOM 664 C C . PRO A 1 86 ? -10.391 3.802 15.668 1.00 97.00 86 PRO A C 1
ATOM 666 O O . PRO A 1 86 ? -11.505 3.282 15.563 1.00 97.00 86 PRO A O 1
ATOM 669 N N . THR A 1 87 ? -9.788 3.922 16.846 1.00 96.31 87 THR A N 1
ATOM 670 C CA . THR A 1 87 ? -10.382 3.431 18.093 1.00 96.31 87 THR A CA 1
ATOM 671 C C . THR A 1 87 ? -11.721 4.112 18.370 1.00 96.31 87 THR A C 1
ATOM 673 O O . THR A 1 87 ? -11.856 5.332 18.285 1.00 96.31 87 THR A O 1
ATOM 676 N N . GLY A 1 88 ? -12.734 3.309 18.706 1.00 95.19 88 GLY A N 1
ATOM 677 C CA . GLY A 1 88 ? -14.101 3.790 18.935 1.00 95.19 88 GLY A CA 1
ATOM 678 C C . GLY A 1 88 ? -14.842 4.218 17.664 1.00 95.19 88 GLY A C 1
ATOM 679 O O . GLY A 1 88 ? -15.988 4.649 17.758 1.00 95.19 88 GLY A O 1
ATOM 680 N N . GLN A 1 89 ? -14.211 4.088 16.497 1.00 92.62 89 GLN A N 1
ATOM 681 C CA . GLN A 1 89 ? -14.825 4.282 15.194 1.00 92.62 89 GLN A CA 1
ATOM 682 C C . GLN A 1 89 ? -14.984 2.940 14.485 1.00 92.62 89 GLN A C 1
ATOM 684 O O . GLN A 1 89 ? -14.547 1.873 14.928 1.00 92.62 89 GLN A O 1
ATOM 689 N N . GLU A 1 90 ? -15.654 3.021 13.356 1.00 89.94 90 GLU A N 1
ATOM 690 C CA . GL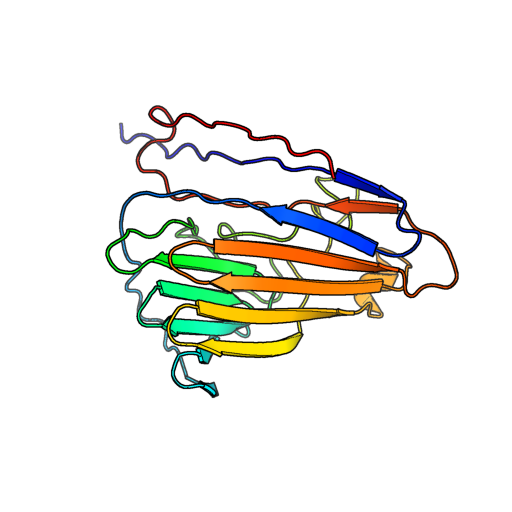U A 1 90 ? -15.908 1.894 12.491 1.00 89.94 90 GLU A CA 1
ATOM 691 C C . GLU A 1 90 ? -14.825 1.754 11.425 1.00 89.94 90 GLU A C 1
ATOM 693 O O . GLU A 1 90 ? -13.995 2.643 11.238 1.00 89.94 90 GLU A O 1
ATOM 698 N N . GLU A 1 91 ? -14.818 0.607 10.750 1.00 91.88 91 GLU A N 1
ATOM 699 C CA . GLU A 1 91 ? -13.888 0.345 9.655 1.00 91.88 91 GLU A CA 1
ATOM 700 C C . GLU A 1 91 ? -14.136 1.331 8.507 1.00 91.88 91 GLU A C 1
ATOM 702 O O . GLU A 1 91 ? -15.196 1.288 7.882 1.00 91.88 91 GLU A O 1
ATOM 707 N N . ILE A 1 92 ? -13.155 2.191 8.219 1.00 92.44 92 ILE A N 1
ATOM 708 C CA . ILE A 1 92 ? -13.261 3.248 7.201 1.00 92.44 92 ILE A CA 1
ATOM 709 C C . ILE A 1 92 ? -12.947 2.703 5.808 1.00 92.44 92 ILE A C 1
ATOM 711 O O . ILE A 1 92 ? -13.501 3.167 4.807 1.00 92.44 92 ILE A O 1
ATOM 715 N N . ILE A 1 93 ? -12.034 1.736 5.720 1.00 93.12 93 ILE A N 1
ATOM 716 C CA . ILE A 1 93 ? -11.535 1.225 4.447 1.00 93.12 93 ILE A CA 1
ATOM 717 C C . ILE A 1 93 ? -12.263 -0.063 4.085 1.00 93.12 93 ILE A C 1
ATOM 719 O O . ILE A 1 93 ? -12.219 -1.062 4.797 1.00 93.12 93 ILE A O 1
ATOM 723 N N . TRP A 1 94 ? -12.930 -0.051 2.933 1.00 92.38 94 TRP A N 1
ATOM 724 C CA . TRP A 1 94 ? -13.674 -1.205 2.455 1.00 92.38 94 TRP A CA 1
ATOM 725 C C . TRP A 1 94 ? -12.749 -2.218 1.791 1.00 92.38 94 TRP A C 1
ATOM 727 O O . TRP A 1 94 ? -12.032 -1.894 0.841 1.00 92.38 94 TRP A O 1
ATOM 737 N N . LEU A 1 95 ? -12.851 -3.476 2.208 1.00 91.38 95 LEU A N 1
ATOM 738 C CA . LEU A 1 95 ? -12.246 -4.617 1.535 1.00 91.38 95 LEU A CA 1
ATOM 739 C C . LEU A 1 95 ? -13.339 -5.523 0.968 1.00 91.38 95 LEU A C 1
ATOM 741 O O . LEU A 1 95 ? -14.359 -5.770 1.608 1.00 91.38 95 LEU A O 1
ATOM 745 N N . SER A 1 96 ? -13.135 -6.057 -0.237 1.00 89.81 96 SER A N 1
ATOM 746 C CA . SER A 1 96 ? -14.094 -7.003 -0.795 1.00 89.81 96 SER A CA 1
ATOM 747 C C . SER A 1 96 ? -14.117 -8.308 -0.001 1.00 89.81 96 SER A C 1
ATOM 749 O O . SER A 1 96 ? -13.080 -8.925 0.195 1.00 89.81 96 SER A O 1
ATOM 751 N N . GLU A 1 97 ? -15.309 -8.836 0.284 1.00 86.50 97 GLU A N 1
ATOM 752 C CA . GLU A 1 97 ? -15.476 -10.208 0.808 1.00 86.50 97 GLU A CA 1
ATOM 753 C C . GLU A 1 97 ? -14.911 -11.295 -0.126 1.00 86.50 97 GLU A C 1
ATOM 755 O O . GLU A 1 97 ? -14.646 -12.417 0.288 1.00 86.50 97 GLU A O 1
ATOM 760 N N . LYS A 1 98 ? -14.733 -10.961 -1.410 1.00 85.56 98 LYS A N 1
ATOM 761 C CA . LYS A 1 98 ? -14.138 -11.820 -2.441 1.00 85.56 98 LYS A CA 1
ATOM 762 C C . LYS A 1 98 ? -12.685 -11.437 -2.740 1.00 85.56 98 LYS A C 1
ATOM 764 O O . LYS A 1 98 ? -12.189 -11.754 -3.818 1.00 85.56 98 LYS A O 1
ATOM 769 N N . ALA A 1 99 ? -12.039 -10.660 -1.870 1.00 86.19 99 ALA A N 1
ATOM 770 C CA . ALA A 1 99 ? -10.640 -10.305 -2.047 1.00 86.19 99 ALA A CA 1
ATOM 771 C C . ALA A 1 99 ? -9.779 -11.571 -1.961 1.00 86.19 99 ALA A C 1
ATOM 773 O O . ALA A 1 99 ? -9.812 -12.297 -0.971 1.00 86.19 99 ALA A O 1
ATOM 774 N N . GLU A 1 100 ? -9.008 -11.826 -3.014 1.00 85.88 100 GLU A N 1
ATOM 775 C CA . GLU A 1 100 ? -8.008 -12.888 -3.036 1.00 85.88 100 GLU A CA 1
ATOM 776 C C . GLU A 1 100 ? -6.658 -12.300 -2.623 1.00 85.88 100 GLU A C 1
ATOM 778 O O . GLU A 1 100 ? -6.154 -11.371 -3.258 1.00 85.88 100 GLU A O 1
ATOM 783 N N . PHE A 1 101 ? -6.058 -12.865 -1.580 1.00 86.19 101 PHE A N 1
ATOM 784 C CA . PHE A 1 101 ? -4.707 -12.536 -1.141 1.00 86.19 101 PHE A CA 1
ATOM 785 C C . PHE A 1 101 ? -3.714 -13.400 -1.923 1.00 86.19 101 PHE A C 1
ATOM 787 O O . PHE A 1 101 ? -3.268 -14.441 -1.458 1.00 86.19 101 PHE A O 1
ATOM 794 N N . ASN A 1 102 ? -3.440 -12.991 -3.164 1.00 87.38 102 ASN A N 1
ATOM 795 C CA . ASN A 1 102 ? -2.605 -13.723 -4.112 1.00 87.38 102 ASN A CA 1
ATOM 796 C C . ASN A 1 102 ? -1.421 -12.848 -4.585 1.00 87.38 102 ASN A C 1
ATOM 798 O O . ASN A 1 102 ? -1.675 -11.769 -5.127 1.00 87.38 102 ASN A O 1
ATOM 802 N N . PRO A 1 103 ? -0.162 -13.325 -4.496 1.00 87.44 103 PRO A N 1
ATOM 803 C CA . PRO A 1 103 ? 1.031 -12.598 -4.959 1.00 87.44 103 PRO A CA 1
ATOM 804 C C . PRO A 1 103 ? 1.042 -12.183 -6.441 1.00 87.44 103 PRO A C 1
ATOM 806 O O . PRO A 1 103 ? 1.893 -11.413 -6.866 1.00 87.44 103 PRO A O 1
ATOM 809 N N . GLN A 1 104 ? 0.134 -12.706 -7.264 1.00 88.19 104 GLN A N 1
ATOM 810 C CA . GLN A 1 104 ? 0.070 -12.456 -8.708 1.00 88.19 104 GLN A CA 1
ATOM 811 C C . GLN A 1 104 ? -1.060 -11.501 -9.111 1.00 88.19 104 GLN A C 1
ATOM 813 O O . GLN A 1 104 ? -1.145 -11.104 -10.274 1.00 88.19 104 GLN A O 1
ATOM 818 N N . LYS A 1 105 ? -1.971 -11.153 -8.192 1.00 90.06 105 LYS A N 1
ATOM 819 C CA . LYS A 1 105 ? -3.171 -10.358 -8.497 1.00 90.06 105 LYS A CA 1
ATOM 820 C C . LYS A 1 105 ? -3.261 -9.133 -7.600 1.00 90.06 105 LYS A C 1
ATOM 822 O O . LYS A 1 105 ? -2.810 -9.147 -6.464 1.00 90.06 105 LYS A O 1
ATOM 827 N N . ALA A 1 106 ? -3.887 -8.074 -8.103 1.00 93.06 106 ALA A N 1
ATOM 828 C CA . ALA A 1 106 ? -4.200 -6.913 -7.278 1.00 93.06 106 ALA A CA 1
ATOM 829 C C . ALA A 1 106 ? -5.301 -7.258 -6.261 1.00 93.06 106 ALA A C 1
ATOM 831 O O . ALA A 1 106 ? -6.287 -7.913 -6.614 1.00 93.06 106 ALA A O 1
ATOM 832 N N . ILE A 1 107 ? -5.163 -6.761 -5.032 1.00 92.69 107 ILE A N 1
ATOM 833 C CA . ILE A 1 107 ? -6.167 -6.915 -3.973 1.00 92.69 107 ILE A CA 1
ATOM 834 C C . ILE A 1 107 ? -7.376 -6.015 -4.289 1.00 92.69 107 ILE A C 1
ATOM 836 O O . ILE A 1 107 ? -7.226 -4.851 -4.672 1.00 92.69 107 ILE A O 1
ATOM 840 N N . ARG A 1 108 ? -8.597 -6.554 -4.161 1.00 92.31 108 ARG A N 1
ATOM 841 C CA . ARG A 1 108 ? -9.847 -5.832 -4.462 1.00 92.31 108 ARG A CA 1
ATOM 842 C C . ARG A 1 108 ? -10.413 -5.147 -3.216 1.00 92.31 108 ARG A C 1
ATOM 844 O O . ARG A 1 108 ? -10.941 -5.824 -2.341 1.00 92.31 108 ARG A O 1
ATOM 851 N N . GLY A 1 109 ? -10.417 -3.816 -3.211 1.00 92.38 109 GLY A N 1
ATOM 852 C CA . GLY A 1 109 ? -10.739 -2.984 -2.043 1.00 92.38 109 GLY A CA 1
ATOM 853 C C . GLY A 1 109 ? -9.464 -2.374 -1.464 1.00 92.38 109 GLY A C 1
ATOM 854 O O . GLY A 1 109 ? -8.405 -2.510 -2.071 1.00 92.38 109 GLY A O 1
ATOM 855 N N . GLY A 1 110 ? -9.529 -1.711 -0.316 1.00 95.69 110 GLY A N 1
ATOM 856 C CA . GLY A 1 110 ? -8.382 -1.030 0.275 1.00 95.69 110 GLY A CA 1
ATOM 857 C C . GLY A 1 110 ? -8.017 0.273 -0.436 1.00 95.69 110 GLY A C 1
ATOM 858 O O . GLY A 1 110 ? -8.878 0.975 -0.964 1.00 95.69 110 GLY A O 1
ATOM 859 N N . VAL A 1 111 ? -6.720 0.567 -0.490 1.00 96.94 111 VAL A N 1
ATOM 860 C CA . VAL A 1 111 ? -6.136 1.713 -1.197 1.00 96.94 111 VAL A CA 1
ATOM 861 C C . VAL A 1 111 ? -5.088 1.231 -2.212 1.00 96.94 111 VAL A C 1
ATOM 863 O O . VAL A 1 111 ? -3.888 1.367 -1.980 1.00 96.94 111 VAL A O 1
ATOM 866 N N . PRO A 1 112 ? -5.505 0.632 -3.346 1.00 97.12 112 PRO A N 1
ATOM 867 C CA . PRO A 1 112 ? -4.568 0.217 -4.382 1.00 97.12 112 PRO A CA 1
ATOM 868 C C . PRO A 1 112 ? -3.801 1.398 -4.987 1.00 97.12 112 PRO A C 1
ATOM 870 O O . PRO A 1 112 ? -4.388 2.414 -5.371 1.00 97.12 112 PRO A O 1
ATOM 873 N N . ILE A 1 113 ? -2.490 1.218 -5.156 1.00 97.06 113 ILE A N 1
ATOM 874 C CA . ILE A 1 113 ? -1.607 2.188 -5.810 1.00 97.06 113 ILE A CA 1
ATOM 875 C C . ILE A 1 113 ? -1.663 1.996 -7.330 1.00 97.06 113 ILE A C 1
ATOM 877 O O . ILE A 1 113 ? -1.166 1.006 -7.872 1.00 97.06 113 ILE A O 1
ATOM 881 N N . CYS A 1 114 ? -2.251 2.954 -8.042 1.00 96.31 114 CYS A N 1
ATOM 882 C CA . CYS A 1 114 ? -2.228 2.986 -9.501 1.00 96.31 114 CYS A CA 1
ATOM 883 C C . CYS A 1 114 ? -0.986 3.752 -9.960 1.00 96.31 114 CYS A C 1
ATOM 885 O O . CYS A 1 114 ? -0.990 4.976 -9.882 1.00 96.31 114 CYS A O 1
ATOM 887 N N . TRP A 1 115 ? 0.071 3.066 -10.392 1.00 97.44 115 TRP A N 1
ATOM 888 C CA . TRP A 1 115 ? 1.321 3.699 -10.833 1.00 97.44 115 TRP A CA 1
ATOM 889 C C . TRP A 1 115 ? 2.176 2.692 -11.636 1.00 97.44 115 TRP A C 1
ATOM 891 O O . TRP A 1 115 ? 2.156 1.501 -11.292 1.00 97.44 115 TRP A O 1
ATOM 901 N N . PRO A 1 116 ? 2.896 3.091 -12.712 1.00 96.56 116 PRO A N 1
ATOM 902 C CA . PRO A 1 116 ? 3.179 4.453 -13.201 1.00 96.56 116 PRO A CA 1
ATOM 903 C C . PRO A 1 116 ? 2.175 5.006 -14.211 1.00 96.56 116 PRO A C 1
ATOM 905 O O . PRO A 1 116 ? 2.408 6.051 -14.827 1.00 96.56 116 PRO A O 1
ATOM 908 N N . TRP A 1 117 ? 1.043 4.327 -14.379 1.00 95.56 117 TRP A N 1
ATOM 909 C CA . TRP A 1 117 ? -0.082 4.873 -15.113 1.00 95.56 117 TRP A CA 1
ATOM 910 C C . TRP A 1 117 ? -1.418 4.593 -14.446 1.00 95.56 117 TRP A C 1
ATOM 912 O O . TRP A 1 117 ? -1.624 3.557 -13.813 1.00 95.56 117 TRP A O 1
ATOM 922 N N . PHE A 1 118 ? -2.365 5.502 -14.663 1.00 90.75 118 PHE A N 1
ATOM 923 C CA . PHE A 1 118 ? -3.760 5.307 -14.298 1.00 90.75 118 PHE A CA 1
ATOM 924 C C . PHE A 1 118 ? -4.580 4.732 -15.464 1.00 90.75 118 PHE A C 1
ATOM 926 O O . PHE A 1 118 ? -4.368 5.056 -16.632 1.00 90.75 118 PHE A O 1
ATOM 933 N N . GLY A 1 119 ? -5.556 3.879 -15.149 1.00 90.19 119 GLY A N 1
ATOM 934 C CA . GLY A 1 119 ? -6.469 3.308 -16.136 1.00 90.19 119 GLY A CA 1
ATOM 935 C C . GLY A 1 119 ? -5.810 2.279 -17.059 1.00 90.19 119 GLY A C 1
ATOM 936 O O . GLY A 1 119 ? -4.820 1.636 -16.715 1.00 90.19 119 GLY A O 1
ATOM 937 N N . ARG A 1 120 ? -6.395 2.078 -18.242 1.00 94.62 120 ARG A N 1
ATOM 938 C CA . ARG A 1 120 ? -6.002 1.024 -19.197 1.00 94.62 120 ARG A CA 1
ATOM 939 C C . ARG A 1 120 ? -5.077 1.526 -20.309 1.00 94.62 120 ARG A C 1
ATOM 941 O O . ARG A 1 120 ? -5.133 1.011 -21.419 1.00 94.62 120 ARG A O 1
ATOM 948 N N . ILE A 1 121 ? -4.265 2.546 -20.030 1.00 91.69 121 ILE A N 1
ATOM 949 C CA . ILE A 1 121 ? -3.395 3.140 -21.056 1.00 91.69 121 ILE A CA 1
ATOM 950 C C . ILE A 1 121 ? -2.215 2.230 -21.432 1.00 91.69 121 ILE A C 1
ATOM 952 O O . ILE A 1 121 ? -1.685 2.338 -22.530 1.00 91.69 121 ILE A O 1
ATOM 956 N N . ALA A 1 122 ? -1.841 1.311 -20.541 1.00 92.50 122 ALA A N 1
ATOM 957 C CA . ALA A 1 122 ? -0.891 0.235 -20.790 1.00 92.50 122 ALA A CA 1
ATOM 958 C C . ALA A 1 122 ? -1.260 -0.999 -19.947 1.00 92.50 122 ALA A C 1
ATOM 960 O O . ALA A 1 122 ? -2.136 -0.934 -19.074 1.00 92.50 122 ALA A O 1
ATOM 961 N N . ASN A 1 123 ? -0.609 -2.129 -20.231 1.00 92.94 123 ASN A N 1
ATOM 962 C CA . ASN A 1 123 ? -0.795 -3.381 -19.504 1.00 92.94 123 ASN A CA 1
ATOM 963 C C . ASN A 1 123 ? 0.337 -3.597 -18.487 1.00 92.94 123 ASN A C 1
ATOM 965 O O . ASN A 1 123 ? 1.500 -3.431 -18.850 1.00 92.94 123 ASN A O 1
ATOM 969 N N . PRO A 1 124 ? 0.022 -4.012 -17.247 1.00 94.94 124 PRO A N 1
ATOM 970 C CA . PRO A 1 124 ? -1.324 -4.231 -16.704 1.00 94.94 124 PRO A CA 1
ATOM 971 C C . PRO A 1 124 ? -2.093 -2.918 -16.473 1.00 94.94 124 PRO A C 1
ATOM 973 O O . PRO A 1 124 ? -1.504 -1.854 -16.300 1.00 94.94 124 PRO A O 1
ATOM 976 N N . ALA A 1 125 ? -3.427 -2.989 -16.445 1.00 94.94 125 ALA A N 1
ATOM 977 C CA . ALA A 1 125 ? -4.253 -1.830 -16.109 1.00 94.94 125 ALA A CA 1
ATOM 978 C C . ALA A 1 125 ? -3.857 -1.262 -14.736 1.00 94.94 125 ALA A C 1
ATOM 980 O O . ALA A 1 125 ? -3.665 -2.029 -13.790 1.00 94.94 125 ALA A O 1
ATOM 981 N N . HIS A 1 126 ? -3.822 0.067 -14.630 1.00 95.69 126 HIS A N 1
ATOM 982 C CA . HIS A 1 126 ? -3.401 0.830 -13.450 1.00 95.69 126 HIS A CA 1
ATOM 983 C C . HIS A 1 126 ? -1.937 0.621 -13.030 1.00 95.69 126 HIS A C 1
ATOM 985 O O . HIS A 1 126 ? -1.589 0.823 -11.867 1.00 95.69 126 HIS A O 1
ATOM 991 N N . GLY A 1 127 ? -1.081 0.210 -13.961 1.00 96.88 127 GLY A N 1
ATOM 992 C CA . GLY A 1 127 ? 0.328 0.003 -13.686 1.00 96.88 127 GLY A CA 1
ATOM 993 C C . GLY A 1 127 ? 0.599 -1.222 -12.826 1.00 96.88 127 GLY A C 1
ATOM 994 O O . GLY A 1 127 ? -0.282 -2.035 -12.529 1.00 96.88 127 GLY A O 1
ATOM 995 N N . PHE A 1 128 ? 1.867 -1.367 -12.463 1.00 97.56 128 PHE A N 1
ATOM 996 C CA . PHE A 1 128 ? 2.385 -2.551 -11.788 1.00 97.56 128 PHE A CA 1
ATOM 997 C C . PHE A 1 128 ? 2.589 -2.353 -10.281 1.00 97.56 128 PHE A C 1
ATOM 999 O O . PHE A 1 128 ? 2.763 -3.345 -9.575 1.00 97.56 128 PHE A O 1
ATOM 1006 N N . ALA A 1 129 ? 2.531 -1.121 -9.757 1.00 98.06 129 ALA A N 1
ATOM 1007 C CA . ALA A 1 129 ? 2.794 -0.842 -8.340 1.00 98.06 129 ALA A CA 1
ATOM 1008 C C . ALA A 1 129 ? 1.948 -1.711 -7.393 1.00 98.06 129 ALA A C 1
ATOM 1010 O O . ALA A 1 129 ? 2.501 -2.335 -6.493 1.00 98.06 129 ALA A O 1
ATOM 1011 N N . ARG A 1 130 ? 0.638 -1.829 -7.660 1.00 97.44 130 ARG A N 1
ATOM 1012 C CA . ARG A 1 130 ? -0.335 -2.639 -6.894 1.00 97.44 130 ARG A CA 1
ATOM 1013 C C . ARG A 1 130 ? -0.202 -4.165 -7.013 1.00 97.44 130 ARG A C 1
ATOM 1015 O O . ARG A 1 130 ? -0.992 -4.880 -6.405 1.00 97.44 130 ARG A O 1
ATOM 1022 N N . ILE A 1 131 ? 0.700 -4.664 -7.856 1.00 96.69 131 ILE A N 1
ATOM 1023 C CA . ILE A 1 131 ? 0.987 -6.103 -8.004 1.00 96.69 131 ILE A CA 1
ATOM 1024 C C . ILE A 1 131 ? 2.471 -6.426 -7.784 1.00 96.69 131 ILE A C 1
ATOM 1026 O O . ILE A 1 131 ? 2.906 -7.529 -8.097 1.00 96.69 131 ILE A O 1
ATOM 1030 N N . SER A 1 132 ? 3.254 -5.452 -7.319 1.00 97.44 132 SER A N 1
ATOM 1031 C CA . SER A 1 132 ? 4.674 -5.629 -7.009 1.00 97.44 132 SER A CA 1
ATOM 1032 C C . SER A 1 132 ? 4.842 -5.893 -5.517 1.00 97.44 132 SER A C 1
ATOM 1034 O O . SER A 1 132 ? 4.078 -5.357 -4.721 1.00 97.44 132 SER A O 1
ATOM 1036 N N . GLU A 1 133 ? 5.863 -6.647 -5.120 1.00 96.88 133 GLU A N 1
ATOM 1037 C CA . GLU A 1 133 ? 6.247 -6.762 -3.708 1.00 96.88 133 GLU A CA 1
ATOM 1038 C C . GLU A 1 133 ? 7.038 -5.513 -3.287 1.00 96.88 133 GLU A C 1
ATOM 1040 O O . GLU A 1 133 ? 8.062 -5.183 -3.889 1.00 96.88 133 GLU A O 1
ATOM 1045 N N . TRP A 1 134 ? 6.570 -4.819 -2.250 1.00 98.38 134 TRP A N 1
ATOM 1046 C CA . TRP A 1 134 ? 7.251 -3.675 -1.648 1.00 98.38 134 TRP A CA 1
ATOM 1047 C C . TRP A 1 134 ? 8.095 -4.119 -0.456 1.00 98.38 134 TRP A C 1
ATOM 1049 O O . TRP A 1 134 ? 7.759 -5.059 0.261 1.00 98.38 134 TRP A O 1
ATOM 1059 N N . SER A 1 135 ? 9.185 -3.404 -0.200 1.00 98.25 135 SER A N 1
ATOM 1060 C CA . SER A 1 135 ? 10.035 -3.646 0.968 1.00 98.25 135 SER A CA 1
ATOM 1061 C C . SER A 1 135 ? 9.680 -2.687 2.098 1.00 98.25 135 SER A C 1
ATOM 1063 O O . SER A 1 135 ? 9.586 -1.483 1.863 1.00 98.25 135 SER A O 1
ATOM 1065 N N . LEU A 1 136 ? 9.543 -3.193 3.327 1.00 98.38 136 LEU A N 1
ATOM 1066 C CA . LEU A 1 136 ? 9.508 -2.340 4.518 1.00 98.38 136 LEU A CA 1
ATOM 1067 C C . LEU A 1 136 ? 10.827 -1.564 4.619 1.00 98.38 136 LEU A C 1
ATOM 1069 O O . LEU A 1 136 ? 11.889 -2.175 4.713 1.00 98.38 136 LEU A O 1
ATOM 1073 N N . LEU A 1 137 ? 10.743 -0.235 4.567 1.00 97.88 137 LEU A N 1
ATOM 1074 C CA . LEU A 1 137 ? 11.890 0.659 4.702 1.00 97.88 137 LEU A CA 1
ATOM 1075 C C . LEU A 1 137 ? 12.162 0.938 6.182 1.00 97.88 137 LEU A C 1
ATOM 1077 O O . LEU A 1 137 ? 13.261 0.687 6.665 1.00 97.88 137 LEU A O 1
ATOM 1081 N N . ASP A 1 138 ? 11.142 1.416 6.896 1.00 98.12 138 ASP A N 1
ATOM 1082 C CA . ASP A 1 138 ? 11.165 1.635 8.341 1.00 98.12 138 ASP A CA 1
ATOM 1083 C C . ASP A 1 138 ? 9.749 1.808 8.906 1.00 98.12 138 ASP A C 1
ATOM 1085 O O . ASP A 1 138 ? 8.758 1.898 8.172 1.00 98.12 138 ASP A O 1
ATOM 1089 N N . HIS A 1 139 ? 9.678 1.841 10.235 1.00 98.38 139 HIS A N 1
ATOM 1090 C CA . HIS A 1 139 ? 8.493 2.203 10.993 1.00 98.38 139 HIS A CA 1
ATOM 1091 C C . HIS A 1 139 ? 8.880 3.035 12.221 1.00 98.38 139 HIS A C 1
ATOM 1093 O O . HIS A 1 139 ? 9.999 2.933 12.727 1.00 98.38 139 HIS A O 1
ATOM 1099 N N . GLN A 1 140 ? 7.950 3.861 12.691 1.00 97.94 140 GLN A N 1
ATOM 1100 C CA . GLN A 1 140 ? 8.057 4.655 13.915 1.00 97.94 140 GLN A CA 1
ATOM 1101 C C . GLN A 1 140 ? 6.702 4.643 14.621 1.00 97.94 140 GLN A C 1
ATOM 1103 O O . GLN A 1 140 ? 5.668 4.618 13.954 1.00 97.94 140 GLN A O 1
ATOM 1108 N N . GLU A 1 141 ? 6.698 4.683 15.946 1.00 97.50 141 GLU A N 1
ATOM 1109 C CA . GLU A 1 141 ? 5.479 4.828 16.739 1.00 97.50 141 GLU A CA 1
ATOM 1110 C C . GLU A 1 141 ? 5.736 5.727 17.949 1.00 97.50 141 GLU A C 1
ATOM 1112 O O . GLU A 1 141 ? 6.846 5.768 18.483 1.00 97.50 141 GLU A O 1
ATOM 1117 N N . ASP A 1 142 ? 4.708 6.477 18.321 1.00 97.69 142 ASP A N 1
ATOM 1118 C CA . ASP A 1 142 ? 4.592 7.249 19.554 1.00 97.69 142 ASP A CA 1
ATOM 1119 C C . ASP A 1 142 ? 3.156 7.100 20.080 1.00 97.69 142 ASP A C 1
ATOM 1121 O O . ASP A 1 142 ? 2.341 6.428 19.453 1.00 97.69 142 ASP A O 1
ATOM 1125 N N . ASP A 1 143 ? 2.827 7.727 21.209 1.00 97.81 143 ASP A N 1
ATOM 1126 C CA . ASP A 1 143 ? 1.507 7.584 21.840 1.00 97.81 143 ASP A CA 1
ATOM 1127 C C . ASP A 1 143 ? 0.328 8.005 20.932 1.00 97.81 143 ASP A C 1
ATOM 1129 O O . ASP A 1 143 ? -0.809 7.576 21.152 1.00 97.81 143 ASP A O 1
ATOM 1133 N N . ASP A 1 144 ? 0.576 8.817 19.898 1.00 98.00 144 ASP A N 1
ATOM 1134 C CA . ASP A 1 144 ? -0.456 9.423 19.058 1.00 98.00 144 ASP A CA 1
ATOM 1135 C C . ASP A 1 144 ? -0.599 8.751 17.685 1.00 98.00 144 ASP A C 1
ATOM 1137 O O . ASP A 1 144 ? -1.649 8.884 17.039 1.00 98.00 144 ASP A O 1
ATOM 1141 N N . LYS A 1 145 ? 0.439 8.067 17.184 1.00 97.94 145 LYS A N 1
ATOM 1142 C CA . LYS A 1 145 ? 0.434 7.521 15.817 1.00 97.94 145 LYS A CA 1
ATOM 1143 C C . LYS A 1 145 ? 1.461 6.421 15.563 1.00 97.94 145 LYS A C 1
ATOM 1145 O O . LYS A 1 145 ? 2.506 6.323 16.196 1.00 97.94 145 LYS A O 1
ATOM 1150 N N . VAL A 1 146 ? 1.214 5.703 14.471 1.00 98.56 146 VAL A N 1
ATOM 1151 C CA . VAL A 1 146 ? 2.163 4.798 13.820 1.00 98.56 146 VAL A CA 1
ATOM 1152 C C . VAL A 1 146 ? 2.482 5.313 12.418 1.00 98.56 146 VAL A C 1
ATOM 1154 O O . VAL A 1 146 ? 1.584 5.643 11.642 1.00 98.56 146 VAL A O 1
ATOM 1157 N N . ILE A 1 147 ? 3.764 5.363 12.065 1.00 98.62 147 ILE A N 1
ATOM 1158 C CA . ILE A 1 147 ? 4.249 5.671 10.719 1.00 98.62 147 ILE A CA 1
ATOM 1159 C C . ILE A 1 147 ? 4.899 4.419 10.136 1.00 98.62 147 ILE A C 1
ATOM 1161 O O . ILE A 1 147 ? 5.799 3.846 10.745 1.00 98.62 147 ILE A O 1
ATOM 1165 N N . VAL A 1 148 ? 4.481 4.019 8.936 1.00 98.75 148 VAL A N 1
ATOM 1166 C CA . VAL A 1 148 ? 5.082 2.915 8.172 1.00 98.75 148 VAL A CA 1
ATOM 1167 C C . VAL A 1 148 ? 5.511 3.431 6.809 1.00 98.75 148 VAL A C 1
ATOM 1169 O O . VAL A 1 148 ? 4.705 4.021 6.088 1.00 98.75 148 VAL A O 1
ATOM 1172 N N . ARG A 1 149 ? 6.764 3.172 6.427 1.00 98.75 149 ARG A N 1
ATOM 1173 C CA . ARG A 1 149 ? 7.279 3.488 5.092 1.00 98.75 149 ARG A CA 1
ATOM 1174 C C . ARG A 1 149 ? 7.655 2.223 4.348 1.00 98.75 149 ARG A C 1
ATOM 1176 O O . ARG A 1 149 ? 8.446 1.420 4.837 1.00 98.75 149 ARG A O 1
ATOM 1183 N N . LEU A 1 150 ? 7.116 2.066 3.144 1.00 98.88 150 LEU A N 1
ATOM 1184 C CA . LEU A 1 150 ? 7.482 0.993 2.224 1.00 98.88 150 LEU A CA 1
ATOM 1185 C C . LEU A 1 150 ? 8.150 1.585 0.988 1.00 98.88 150 LEU A C 1
ATOM 1187 O O . LEU A 1 150 ? 7.826 2.698 0.582 1.00 98.88 150 LEU A O 1
ATOM 1191 N N . SER A 1 151 ? 9.046 0.829 0.363 1.00 98.69 151 SER A N 1
ATOM 1192 C CA . SER A 1 151 ? 9.730 1.235 -0.863 1.00 98.69 151 SER A CA 1
ATOM 1193 C C . SER A 1 151 ? 9.571 0.223 -1.996 1.00 98.69 151 SER A C 1
ATOM 1195 O O . SER A 1 151 ? 9.490 -0.986 -1.765 1.00 98.69 151 SER A O 1
ATOM 1197 N N . LEU A 1 152 ? 9.558 0.736 -3.225 1.00 98.62 152 LEU A N 1
ATOM 1198 C CA . LEU A 1 152 ? 9.596 -0.030 -4.464 1.00 98.62 152 LEU A CA 1
ATOM 1199 C C . LEU A 1 152 ? 10.682 0.553 -5.373 1.00 98.62 152 LEU A C 1
ATOM 1201 O O . LEU A 1 152 ? 10.677 1.743 -5.687 1.00 98.62 152 LEU A O 1
ATOM 1205 N N . ASN A 1 153 ? 11.604 -0.305 -5.797 1.00 98.06 153 ASN A N 1
ATOM 1206 C CA . ASN A 1 153 ? 12.621 0.017 -6.792 1.00 98.06 153 ASN A CA 1
ATOM 1207 C C . ASN A 1 153 ? 12.240 -0.622 -8.124 1.00 98.06 153 ASN A C 1
ATOM 1209 O O . ASN A 1 153 ? 11.489 -1.603 -8.162 1.00 98.06 153 ASN A O 1
ATOM 1213 N N . ASP A 1 154 ? 12.800 -0.102 -9.211 1.00 97.44 154 ASP A N 1
ATOM 1214 C CA . ASP A 1 154 ? 12.755 -0.821 -10.473 1.00 97.44 154 ASP A CA 1
ATOM 1215 C C . ASP A 1 154 ? 13.447 -2.195 -10.373 1.00 97.44 154 ASP A C 1
ATOM 1217 O O . ASP A 1 154 ? 14.339 -2.438 -9.561 1.00 97.44 154 ASP A O 1
ATOM 1221 N N . SER A 1 155 ? 12.994 -3.114 -11.213 1.00 97.12 155 SER A N 1
ATOM 1222 C CA . SER A 1 155 ? 13.521 -4.464 -11.371 1.00 97.12 155 SER A CA 1
ATOM 1223 C C . SER A 1 155 ? 13.509 -4.841 -12.849 1.00 97.12 155 SER A C 1
ATOM 1225 O O . SER A 1 155 ? 12.930 -4.135 -13.676 1.00 97.12 155 SER A O 1
ATOM 1227 N N . GLU A 1 156 ? 14.095 -5.986 -13.198 1.00 97.25 156 GLU A N 1
ATOM 1228 C CA . GLU A 1 156 ? 14.013 -6.523 -14.562 1.00 97.25 156 GLU A CA 1
ATOM 1229 C C . GLU A 1 156 ? 12.554 -6.645 -15.040 1.00 97.25 156 GLU A C 1
ATOM 1231 O O . GLU A 1 156 ? 12.221 -6.211 -16.143 1.00 97.25 156 GLU A O 1
ATOM 1236 N N . ALA A 1 157 ? 11.655 -7.132 -14.177 1.00 95.38 157 ALA A N 1
ATOM 1237 C CA . ALA A 1 157 ? 10.240 -7.301 -14.499 1.00 95.38 157 ALA A CA 1
ATOM 1238 C C . ALA A 1 157 ? 9.521 -5.964 -14.748 1.00 95.38 157 ALA A C 1
ATOM 1240 O O . ALA A 1 157 ? 8.745 -5.849 -15.697 1.00 95.38 157 ALA A O 1
ATOM 1241 N N . THR A 1 158 ? 9.781 -4.936 -13.932 1.00 96.75 158 THR A N 1
ATOM 1242 C CA . THR A 1 158 ? 9.159 -3.618 -14.141 1.00 96.75 158 THR A CA 1
ATOM 1243 C C . THR A 1 158 ? 9.757 -2.914 -15.355 1.00 96.75 158 THR A C 1
ATOM 1245 O O . THR A 1 158 ? 9.014 -2.318 -16.129 1.00 96.75 158 THR A O 1
ATOM 1248 N N . ARG A 1 159 ? 11.075 -3.031 -15.580 1.00 96.81 159 ARG A N 1
ATOM 1249 C CA . ARG A 1 159 ? 11.754 -2.453 -16.752 1.00 96.81 159 ARG A CA 1
ATOM 1250 C C . ARG A 1 159 ? 11.309 -3.085 -18.068 1.00 96.81 159 ARG A C 1
ATOM 1252 O O . ARG A 1 159 ? 11.312 -2.401 -19.087 1.00 96.81 159 ARG A O 1
ATOM 1259 N N . ALA A 1 160 ? 10.876 -4.345 -18.049 1.00 96.50 160 ALA A N 1
ATOM 1260 C CA . ALA A 1 160 ? 10.318 -5.011 -19.223 1.00 96.50 160 ALA A CA 1
ATOM 1261 C C . ALA A 1 160 ? 9.001 -4.376 -19.714 1.00 96.50 160 ALA A C 1
ATOM 1263 O O . ALA A 1 160 ? 8.708 -4.434 -20.906 1.00 96.50 160 ALA A O 1
ATOM 1264 N N . VAL A 1 161 ? 8.213 -3.763 -18.821 1.00 96.06 161 VAL A N 1
ATOM 1265 C CA . VAL A 1 161 ? 6.937 -3.101 -19.169 1.00 96.06 161 VAL A CA 1
ATOM 1266 C C . VAL A 1 161 ? 7.026 -1.575 -19.175 1.00 96.06 161 VAL A C 1
ATOM 1268 O O . VAL A 1 161 ? 6.256 -0.915 -19.869 1.00 96.06 161 VAL A O 1
ATOM 1271 N N . TRP A 1 162 ? 7.957 -1.005 -18.414 1.00 96.56 162 TRP A N 1
ATOM 1272 C CA . TRP A 1 162 ? 8.193 0.430 -18.315 1.00 96.56 162 TRP A CA 1
ATOM 1273 C C . TRP A 1 162 ? 9.696 0.671 -18.137 1.00 96.56 162 TRP A C 1
ATOM 1275 O O . TRP A 1 162 ? 10.201 0.528 -17.021 1.00 96.56 162 TRP A O 1
ATOM 1285 N N . PRO A 1 163 ? 10.435 0.976 -19.221 1.00 96.44 163 PRO A N 1
ATOM 1286 C CA . PRO A 1 163 ? 11.897 0.889 -19.273 1.00 96.44 163 PRO A CA 1
ATOM 1287 C C . PRO A 1 163 ? 12.587 2.095 -18.618 1.00 96.44 163 PRO A C 1
ATOM 1289 O O . PRO A 1 163 ? 13.440 2.739 -19.222 1.00 96.44 163 PRO A O 1
ATOM 1292 N N . HIS A 1 164 ? 12.217 2.393 -17.374 1.00 96.19 164 HIS A N 1
ATOM 1293 C CA . HIS A 1 164 ? 12.720 3.520 -16.604 1.00 96.19 164 HIS A CA 1
ATOM 1294 C C . HIS A 1 164 ? 13.192 3.092 -15.219 1.00 96.19 164 HIS A C 1
ATOM 1296 O O . HIS A 1 164 ? 12.587 2.230 -14.576 1.00 96.19 164 HIS A O 1
ATOM 1302 N N . ALA A 1 165 ? 14.274 3.716 -14.758 1.00 97.19 165 ALA A N 1
ATOM 1303 C CA . ALA A 1 165 ? 14.718 3.608 -13.376 1.00 97.19 165 ALA A CA 1
ATOM 1304 C C . ALA A 1 165 ? 13.878 4.517 -12.470 1.00 97.19 165 ALA A C 1
ATOM 1306 O O . ALA A 1 165 ? 13.636 5.689 -12.788 1.00 97.19 165 ALA A O 1
ATOM 1307 N N . PHE A 1 166 ? 13.450 3.984 -11.329 1.00 97.06 166 PHE A N 1
ATOM 1308 C CA . PHE A 1 166 ? 12.671 4.745 -10.360 1.00 97.06 166 PHE A CA 1
ATOM 1309 C C . PHE A 1 166 ? 12.912 4.270 -8.929 1.00 97.06 166 PHE A C 1
ATOM 1311 O O . PHE A 1 166 ? 13.304 3.130 -8.678 1.00 97.06 166 PHE A O 1
ATOM 1318 N N . TYR A 1 167 ? 12.598 5.151 -7.983 1.00 97.62 167 TYR A N 1
ATOM 1319 C CA . TYR A 1 167 ? 12.480 4.810 -6.572 1.00 97.62 167 TYR A CA 1
ATOM 1320 C C . TYR A 1 167 ? 11.197 5.414 -6.012 1.00 97.62 167 TYR A C 1
ATOM 1322 O O . TYR A 1 167 ? 11.046 6.635 -5.999 1.00 97.62 167 TYR A O 1
ATOM 1330 N N . ALA A 1 168 ? 10.271 4.566 -5.574 1.00 97.81 168 ALA A N 1
ATOM 1331 C CA . ALA A 1 168 ? 9.012 4.976 -4.972 1.00 97.81 168 ALA A CA 1
ATOM 1332 C C . ALA A 1 168 ? 9.003 4.654 -3.475 1.00 97.81 168 ALA A C 1
ATOM 1334 O O . ALA A 1 168 ? 9.460 3.589 -3.064 1.00 97.81 168 ALA A O 1
ATOM 1335 N N . VAL A 1 169 ? 8.455 5.560 -2.670 1.00 98.50 169 VAL A N 1
ATOM 1336 C CA . VAL A 1 169 ? 8.218 5.381 -1.237 1.00 98.50 169 VAL A CA 1
ATOM 1337 C C . VAL A 1 169 ? 6.763 5.707 -0.955 1.00 98.50 169 VAL A C 1
ATOM 1339 O O . VAL A 1 169 ? 6.297 6.788 -1.304 1.00 98.50 169 VAL A O 1
ATOM 1342 N N . ILE A 1 170 ? 6.050 4.788 -0.312 1.00 98.38 170 ILE A N 1
ATOM 1343 C CA . ILE A 1 170 ? 4.726 5.064 0.238 1.00 98.38 170 ILE A CA 1
ATOM 1344 C C . ILE A 1 170 ? 4.825 5.175 1.756 1.00 98.38 170 ILE A C 1
ATOM 1346 O O . ILE A 1 170 ? 5.394 4.307 2.419 1.00 98.38 170 ILE A O 1
ATOM 1350 N N . THR A 1 171 ? 4.284 6.264 2.289 1.00 98.56 171 THR A N 1
ATOM 1351 C CA . THR A 1 171 ? 4.244 6.568 3.716 1.00 98.56 171 THR A CA 1
ATOM 1352 C C . THR A 1 171 ? 2.804 6.507 4.197 1.00 98.56 171 THR A C 1
ATOM 1354 O O . THR A 1 171 ? 1.951 7.247 3.706 1.00 98.56 171 THR A O 1
ATOM 1357 N N . PHE A 1 172 ? 2.549 5.651 5.181 1.00 98.50 172 PHE A N 1
ATOM 1358 C CA . PHE A 1 172 ? 1.294 5.579 5.920 1.00 98.50 172 PHE A CA 1
ATOM 1359 C C . PHE A 1 172 ? 1.496 6.245 7.273 1.00 98.50 172 PHE A C 1
ATOM 1361 O O . PHE A 1 172 ? 2.360 5.818 8.034 1.00 98.50 172 PHE A O 1
ATOM 1368 N N . THR A 1 173 ? 0.708 7.273 7.576 1.00 98.38 173 THR A N 1
ATOM 1369 C CA . THR A 1 173 ? 0.601 7.837 8.928 1.00 98.38 173 THR A CA 1
ATOM 1370 C C . THR A 1 173 ? -0.770 7.470 9.474 1.00 98.38 173 THR A C 1
ATOM 1372 O O . THR A 1 173 ? -1.786 7.953 8.974 1.00 98.38 173 THR A O 1
ATOM 1375 N N . ILE A 1 174 ? -0.778 6.577 10.460 1.00 98.31 174 ILE A N 1
ATOM 1376 C CA . ILE A 1 174 ? -1.960 5.978 11.074 1.00 98.31 174 ILE A CA 1
ATOM 1377 C C . ILE A 1 174 ? -2.124 6.604 12.456 1.00 98.31 174 ILE A C 1
ATOM 1379 O O . ILE A 1 174 ? -1.342 6.328 13.362 1.00 98.31 174 ILE A O 1
ATOM 1383 N N . SER A 1 175 ? -3.134 7.449 12.612 1.00 97.69 175 SER A N 1
ATOM 1384 C CA . SER A 1 175 ? -3.554 8.014 13.893 1.00 97.69 175 SER A CA 1
ATOM 1385 C C . SER A 1 175 ? -5.073 7.850 14.047 1.00 97.69 175 SER A C 1
ATOM 1387 O O . SER A 1 175 ? -5.670 6.952 13.453 1.00 97.69 175 SER A O 1
ATOM 1389 N N . THR A 1 176 ? -5.740 8.752 14.768 1.00 96.44 176 THR A N 1
ATOM 1390 C CA . THR A 1 176 ? -7.201 8.924 14.659 1.00 96.44 176 THR A CA 1
ATOM 1391 C C . THR A 1 176 ? -7.659 9.289 13.238 1.00 96.44 176 THR A C 1
ATOM 1393 O O . THR A 1 176 ? -8.843 9.196 12.922 1.00 96.44 176 THR A O 1
ATOM 1396 N N . THR A 1 177 ? -6.716 9.673 12.375 1.00 95.62 177 THR A N 1
ATOM 1397 C CA . THR A 1 177 ? -6.880 9.961 10.947 1.00 95.62 177 THR A CA 1
ATOM 1398 C C . THR A 1 177 ? -5.893 9.116 10.139 1.00 95.62 177 THR A C 1
ATOM 1400 O O . THR A 1 177 ? -4.914 8.601 10.682 1.00 95.62 177 THR A O 1
ATOM 1403 N N . LEU A 1 178 ? -6.129 8.973 8.835 1.00 95.81 178 LEU A N 1
ATOM 1404 C CA 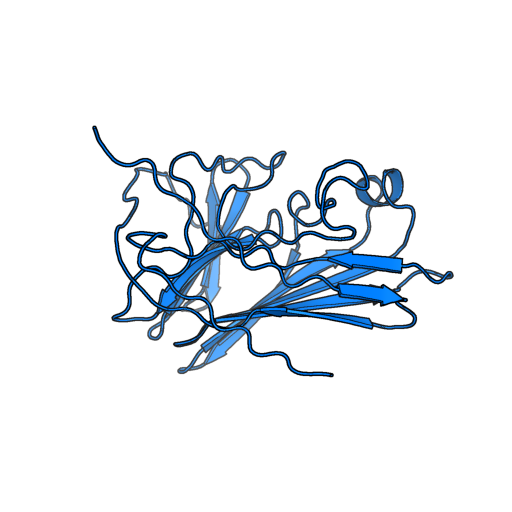. LEU A 1 178 ? -5.214 8.275 7.935 1.00 95.81 178 LEU A CA 1
ATOM 1405 C C . LEU A 1 178 ? -4.673 9.240 6.887 1.00 95.81 178 LEU A C 1
ATOM 1407 O O . LEU A 1 178 ? -5.440 9.809 6.111 1.00 95.81 178 LEU A O 1
ATOM 1411 N N . SER A 1 179 ? -3.348 9.354 6.829 1.00 96.38 179 SER A N 1
ATOM 1412 C CA . SER A 1 179 ? -2.641 10.005 5.728 1.00 96.38 179 SER A CA 1
ATOM 1413 C C . SER A 1 179 ? -1.823 8.978 4.954 1.00 96.38 179 SER A C 1
ATOM 1415 O O . SER A 1 179 ? -1.101 8.166 5.541 1.00 96.38 179 SER A O 1
ATOM 1417 N N . ILE A 1 180 ? -1.946 9.019 3.628 1.00 94.88 180 ILE A N 1
ATOM 1418 C CA . ILE A 1 180 ? -1.176 8.192 2.702 1.00 94.88 180 ILE A CA 1
ATOM 1419 C C . ILE A 1 180 ? -0.513 9.114 1.689 1.00 94.88 180 ILE A C 1
ATOM 1421 O O . ILE A 1 180 ? -1.194 9.871 0.990 1.00 94.88 180 ILE A O 1
ATOM 1425 N N . GLN A 1 181 ? 0.808 9.009 1.599 1.00 95.44 181 GLN A N 1
ATOM 1426 C CA . GLN A 1 181 ? 1.629 9.779 0.677 1.00 95.44 181 GLN A CA 1
ATOM 1427 C C . GLN A 1 181 ? 2.486 8.841 -0.169 1.00 95.44 181 GLN A C 1
ATOM 1429 O O . GLN A 1 181 ? 3.218 8.023 0.380 1.00 95.44 181 GLN A O 1
ATOM 1434 N N . LEU A 1 182 ? 2.402 8.962 -1.496 1.00 94.38 182 LEU A N 1
ATOM 1435 C CA . LEU A 1 182 ? 3.305 8.284 -2.427 1.00 94.38 182 LEU A CA 1
ATOM 1436 C C . LEU A 1 182 ? 4.286 9.298 -3.013 1.00 94.38 182 LEU A C 1
ATOM 1438 O O . LEU A 1 182 ? 3.874 10.173 -3.771 1.00 94.38 182 LEU A O 1
ATOM 1442 N N . ASP A 1 183 ? 5.566 9.118 -2.713 1.00 93.25 183 ASP A N 1
ATOM 1443 C CA . ASP A 1 183 ? 6.690 9.867 -3.260 1.00 93.25 183 ASP A CA 1
ATOM 1444 C C . ASP A 1 183 ? 7.414 9.028 -4.311 1.00 93.25 183 ASP A C 1
ATOM 1446 O O . ASP A 1 183 ? 7.798 7.890 -4.050 1.00 93.25 183 ASP A O 1
ATOM 1450 N N . VAL A 1 184 ? 7.650 9.582 -5.498 1.00 93.19 184 VAL A N 1
ATOM 1451 C CA . VAL A 1 184 ? 8.346 8.881 -6.581 1.00 93.19 184 VAL A CA 1
ATOM 1452 C C . VAL A 1 184 ? 9.480 9.728 -7.128 1.00 93.19 184 VAL A C 1
ATOM 1454 O O . VAL A 1 184 ? 9.264 10.823 -7.646 1.00 93.19 184 VAL A O 1
ATOM 1457 N N . LYS A 1 185 ? 10.695 9.193 -7.060 1.00 93.44 185 LYS A N 1
ATOM 1458 C CA . LYS A 1 185 ? 11.918 9.803 -7.567 1.00 93.44 185 LYS A CA 1
ATOM 1459 C C . LYS A 1 185 ? 12.320 9.185 -8.906 1.00 93.44 185 LYS A C 1
ATOM 1461 O O . LYS A 1 185 ? 12.397 7.963 -9.037 1.00 93.44 185 LYS A O 1
ATOM 1466 N N . ASN A 1 186 ? 12.660 10.047 -9.863 1.00 94.44 186 ASN A N 1
ATOM 1467 C CA . ASN A 1 186 ? 13.387 9.651 -11.065 1.00 94.44 186 ASN A CA 1
ATOM 1468 C C . ASN A 1 186 ? 14.854 9.370 -10.711 1.00 94.44 186 ASN A C 1
ATOM 1470 O O . ASN A 1 186 ? 15.575 10.262 -10.262 1.00 94.44 186 ASN A O 1
ATOM 1474 N N . THR A 1 187 ? 15.267 8.113 -10.862 1.00 95.81 187 THR A N 1
ATOM 1475 C CA . THR A 1 187 ? 16.649 7.649 -10.656 1.00 95.81 187 THR A CA 1
ATOM 1476 C C . THR A 1 187 ? 17.332 7.278 -11.972 1.00 95.81 187 THR A C 1
ATOM 1478 O O . THR A 1 187 ? 18.433 6.732 -11.965 1.00 95.81 187 THR A O 1
ATOM 1481 N N . ASP A 1 188 ? 16.686 7.566 -13.099 1.00 93.94 188 ASP A N 1
ATOM 1482 C CA . ASP A 1 188 ? 17.205 7.316 -14.432 1.00 93.94 188 ASP A CA 1
ATOM 1483 C C . ASP A 1 188 ? 18.105 8.468 -14.899 1.00 93.94 188 ASP A C 1
ATOM 1485 O O . ASP A 1 188 ? 18.134 9.568 -14.348 1.00 93.94 188 ASP A O 1
ATOM 1489 N N . SER A 1 189 ? 18.844 8.192 -15.962 1.00 93.44 189 SER A N 1
ATOM 1490 C CA . SER A 1 189 ? 19.620 9.158 -16.735 1.00 93.44 189 SER A CA 1
ATOM 1491 C C . SER A 1 189 ? 18.757 10.042 -17.644 1.00 93.44 189 SER A C 1
ATOM 1493 O O . SER A 1 189 ? 19.224 11.084 -18.100 1.00 93.44 189 SER A O 1
ATOM 1495 N N . HIS A 1 190 ? 17.506 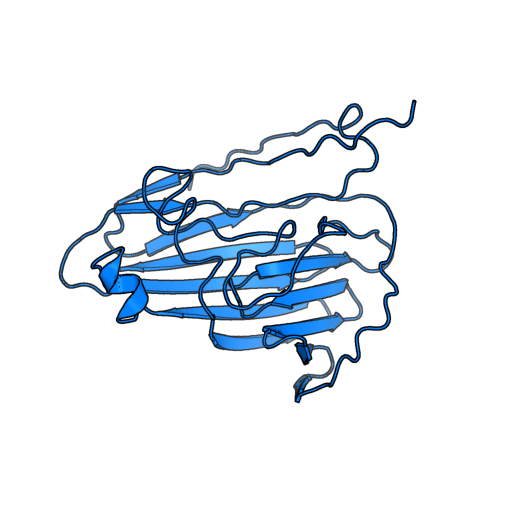9.644 -17.898 1.00 90.69 190 HIS A N 1
ATOM 1496 C CA . HIS A 1 190 ? 16.562 10.348 -18.764 1.00 90.69 190 HIS A CA 1
ATOM 1497 C C . HIS A 1 190 ? 15.298 10.745 -17.999 1.00 90.69 190 HIS A C 1
ATOM 1499 O O . HIS A 1 190 ? 14.889 10.100 -17.032 1.00 90.69 190 HIS A O 1
ATOM 1505 N N . THR A 1 191 ? 14.646 11.814 -18.445 1.00 91.94 191 THR A N 1
ATOM 1506 C CA . THR A 1 191 ? 13.344 12.208 -17.911 1.00 91.94 191 THR A CA 1
ATOM 1507 C C . THR A 1 191 ? 12.257 11.238 -18.362 1.00 91.94 191 THR A C 1
ATOM 1509 O O . THR A 1 191 ? 12.288 10.708 -19.474 1.00 91.94 191 THR A O 1
ATOM 1512 N N . TRP A 1 192 ? 11.274 11.020 -17.495 1.00 92.94 192 TRP A N 1
ATOM 1513 C CA . TRP A 1 192 ? 10.082 10.248 -17.815 1.00 92.94 192 TRP A CA 1
ATOM 1514 C C . TRP A 1 192 ? 8.831 10.904 -17.233 1.00 92.94 192 TRP A C 1
ATOM 1516 O O . TRP A 1 192 ? 8.884 11.721 -16.308 1.00 92.94 192 TRP A O 1
ATOM 1526 N N . CYS A 1 193 ? 7.687 10.545 -17.807 1.00 89.25 193 CYS A N 1
ATOM 1527 C CA . CYS A 1 193 ? 6.371 10.990 -17.369 1.00 89.25 193 CYS A CA 1
ATOM 1528 C C . CYS A 1 193 ? 5.651 9.829 -16.690 1.00 89.25 193 CYS A C 1
ATOM 1530 O O . CYS A 1 193 ? 5.778 8.677 -17.110 1.00 89.25 193 CYS A O 1
ATOM 1532 N N . CYS A 1 194 ? 4.851 10.137 -15.677 1.00 90.81 194 CYS A N 1
ATOM 1533 C CA . CYS A 1 194 ? 3.969 9.156 -15.061 1.00 90.81 194 CYS A CA 1
ATOM 1534 C C . CYS A 1 194 ? 2.596 9.763 -14.773 1.00 90.81 194 CYS A C 1
ATOM 1536 O O . CYS A 1 194 ? 2.403 10.984 -14.776 1.00 90.81 194 CYS A O 1
ATOM 1538 N N . SER A 1 195 ? 1.634 8.884 -14.530 1.00 88.81 195 SER A N 1
ATOM 1539 C CA . SER A 1 195 ? 0.376 9.243 -13.887 1.00 88.81 195 SER A CA 1
ATOM 1540 C C . SER A 1 195 ? 0.086 8.256 -12.773 1.00 88.81 195 SER A C 1
ATOM 1542 O O . SER A 1 195 ? 0.515 7.102 -12.821 1.00 88.81 195 SER A O 1
ATOM 1544 N N . GLY A 1 196 ? -0.658 8.691 -11.766 1.00 88.75 196 GLY A N 1
ATOM 1545 C CA . GLY A 1 196 ? -1.058 7.771 -10.722 1.00 88.75 196 GLY A CA 1
ATOM 1546 C C . GLY A 1 196 ? -2.247 8.217 -9.903 1.00 88.75 196 GLY A C 1
ATOM 1547 O O . GLY A 1 196 ? -2.768 9.317 -10.078 1.00 88.75 196 GLY A O 1
ATOM 1548 N N . ALA A 1 197 ? -2.687 7.303 -9.044 1.00 90.94 197 ALA A N 1
ATOM 1549 C CA . ALA A 1 197 ? -3.771 7.519 -8.100 1.00 90.94 197 ALA A CA 1
ATOM 1550 C C . ALA A 1 197 ? -3.614 6.602 -6.882 1.00 90.94 197 ALA A C 1
ATOM 1552 O O . ALA A 1 197 ? -3.213 5.443 -7.013 1.00 90.94 197 ALA A O 1
ATOM 1553 N N . LEU A 1 198 ? -4.017 7.103 -5.716 1.00 94.12 198 LEU A N 1
ATOM 1554 C CA . LEU A 1 198 ? -4.355 6.275 -4.562 1.00 94.12 198 LEU A CA 1
ATOM 1555 C C . LEU A 1 198 ? -5.845 5.946 -4.668 1.00 94.12 198 LEU A C 1
ATOM 1557 O O . LEU A 1 198 ? -6.696 6.814 -4.495 1.00 94.12 198 LEU A O 1
ATOM 1561 N N . HIS A 1 199 ? -6.163 4.711 -5.050 1.00 92.62 199 HIS A N 1
ATOM 1562 C CA . HIS A 1 199 ? -7.508 4.341 -5.489 1.00 92.62 199 HIS A CA 1
ATOM 1563 C C . HIS A 1 199 ? -8.369 3.839 -4.321 1.00 92.62 199 HIS A C 1
ATOM 1565 O O . HIS A 1 199 ? -8.812 2.691 -4.314 1.00 92.62 199 HIS A O 1
ATOM 1571 N N . SER A 1 200 ? -8.589 4.696 -3.326 1.00 91.81 200 SER A N 1
ATOM 1572 C CA . SER A 1 200 ? -9.262 4.351 -2.069 1.00 91.81 200 SER A CA 1
ATOM 1573 C C . SER A 1 200 ? -10.695 3.845 -2.259 1.00 91.81 200 SER A C 1
ATOM 1575 O O . SER A 1 200 ? -11.497 4.446 -2.977 1.00 91.81 200 SER A O 1
ATOM 1577 N N . TYR A 1 201 ? -11.021 2.754 -1.567 1.00 91.12 201 TYR A N 1
ATOM 1578 C CA . TYR A 1 201 ? -12.373 2.230 -1.405 1.00 91.12 201 TYR A CA 1
ATOM 1579 C C . TYR A 1 201 ? -12.834 2.515 0.022 1.00 91.12 201 TYR A C 1
ATOM 1581 O O . TYR A 1 201 ? -12.293 1.955 0.974 1.00 91.12 201 TYR A O 1
ATOM 1589 N N . PHE A 1 202 ? -13.836 3.377 0.166 1.00 91.25 202 PHE A N 1
ATOM 1590 C CA . PHE A 1 202 ? -14.400 3.717 1.468 1.00 91.25 202 PHE A CA 1
ATOM 1591 C C . PHE A 1 202 ? -15.570 2.807 1.813 1.00 91.25 202 PHE A C 1
ATOM 1593 O O . PHE A 1 202 ? -16.390 2.470 0.953 1.00 91.25 202 PHE A O 1
ATOM 1600 N N . ASN A 1 203 ? -15.631 2.411 3.079 1.00 88.81 203 ASN A N 1
ATOM 1601 C CA . ASN A 1 203 ? -16.736 1.646 3.617 1.00 88.81 203 ASN A CA 1
ATOM 1602 C C . ASN A 1 203 ? -17.912 2.584 3.884 1.00 88.81 203 ASN A C 1
ATOM 1604 O O . ASN A 1 203 ? -17.841 3.481 4.719 1.00 88.81 203 ASN A O 1
ATOM 1608 N N . VAL A 1 204 ? -18.989 2.394 3.128 1.00 86.56 204 VAL A N 1
ATOM 1609 C CA . VAL A 1 204 ? -20.217 3.176 3.251 1.00 86.56 204 VAL A CA 1
ATOM 1610 C C . VAL A 1 204 ? -21.403 2.229 3.338 1.00 86.56 204 VAL A C 1
ATOM 1612 O O . VAL A 1 204 ? -21.471 1.239 2.611 1.00 86.56 204 VAL A O 1
ATOM 1615 N N . SER A 1 205 ? -22.352 2.540 4.218 1.00 81.69 205 SER A N 1
ATOM 1616 C CA . SER A 1 205 ? -23.533 1.702 4.452 1.00 81.69 205 SER A CA 1
ATOM 1617 C C . SER A 1 205 ? -24.463 1.660 3.237 1.00 81.69 205 SER A C 1
ATOM 1619 O O . SER A 1 205 ? -24.949 0.597 2.853 1.00 81.69 205 SER A O 1
ATOM 1621 N N . ASN A 1 206 ? -24.694 2.816 2.613 1.00 82.75 206 ASN A N 1
ATOM 1622 C CA . ASN A 1 206 ? -25.469 2.957 1.390 1.00 82.75 206 ASN A CA 1
ATOM 1623 C C . ASN A 1 206 ? -24.904 4.101 0.544 1.00 82.75 206 ASN A C 1
ATOM 1625 O O . ASN A 1 206 ? -24.945 5.264 0.942 1.00 82.75 206 ASN A O 1
ATOM 1629 N N . ALA A 1 207 ? -24.407 3.786 -0.652 1.00 81.12 207 ALA A N 1
ATOM 1630 C CA . ALA A 1 207 ? -23.826 4.792 -1.536 1.00 81.12 207 ALA A CA 1
ATOM 1631 C C . ALA A 1 207 ? -24.838 5.833 -2.036 1.00 81.12 207 ALA A C 1
ATOM 1633 O O . ALA A 1 207 ? -24.428 6.935 -2.388 1.00 81.12 207 ALA A O 1
ATOM 1634 N N . SER A 1 208 ? -26.140 5.525 -2.049 1.00 85.81 208 SER A N 1
ATOM 1635 C CA . SER A 1 208 ? -27.172 6.504 -2.422 1.00 85.81 208 SER A CA 1
ATOM 16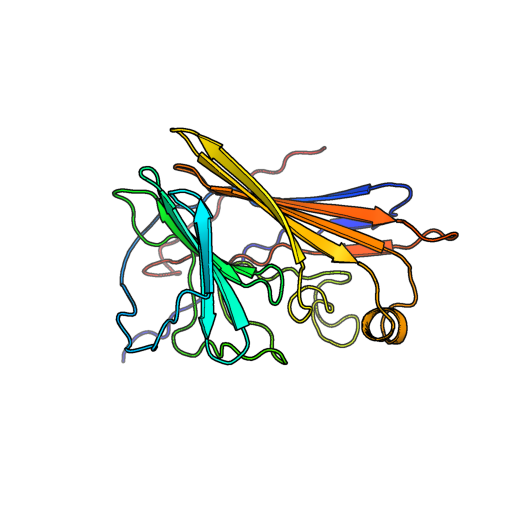36 C C . SER A 1 208 ? -27.387 7.595 -1.368 1.00 85.81 208 SER A C 1
ATOM 1638 O O . SER A 1 208 ? -27.915 8.649 -1.707 1.00 85.81 208 SER A O 1
ATOM 1640 N N . ASP A 1 209 ? -26.942 7.371 -0.128 1.00 85.94 209 ASP A N 1
ATOM 1641 C CA . ASP A 1 209 ? -27.090 8.311 0.994 1.00 85.94 209 ASP A CA 1
ATOM 1642 C C . ASP A 1 209 ? -25.783 9.070 1.295 1.00 85.94 209 ASP A C 1
ATOM 1644 O O . ASP A 1 209 ? -25.643 9.726 2.328 1.00 85.94 209 ASP A O 1
ATOM 1648 N N . CYS A 1 210 ? -24.801 8.966 0.397 1.00 83.06 210 CYS A N 1
ATOM 1649 C CA . CYS A 1 210 ? -23.468 9.523 0.571 1.00 83.06 210 CYS A CA 1
ATOM 1650 C C . CYS A 1 210 ? -23.265 10.771 -0.295 1.00 83.06 210 CYS A C 1
ATOM 1652 O O . CYS A 1 210 ? -23.612 10.799 -1.475 1.00 83.06 210 CYS A O 1
ATOM 1654 N N . TYR A 1 211 ? -22.611 11.779 0.279 1.00 83.38 211 TYR A N 1
ATOM 1655 C CA . TYR A 1 211 ? -22.191 12.992 -0.419 1.00 83.38 211 TYR A CA 1
ATOM 1656 C C . TYR A 1 211 ? -20.670 13.088 -0.372 1.00 83.38 211 TYR A C 1
ATOM 1658 O O . TYR A 1 211 ? -20.054 12.814 0.657 1.00 83.38 211 TYR A O 1
ATOM 1666 N N . THR A 1 212 ? -20.052 13.484 -1.482 1.00 80.12 212 THR A N 1
ATOM 1667 C CA . THR A 1 212 ? -18.601 13.681 -1.556 1.00 80.12 212 THR A CA 1
ATOM 1668 C C . THR A 1 212 ? -18.295 15.162 -1.701 1.00 80.12 212 THR A C 1
ATOM 1670 O O . THR A 1 212 ? -18.747 15.809 -2.646 1.00 80.12 212 THR A O 1
ATOM 1673 N N . HIS A 1 213 ? -17.497 15.692 -0.777 1.00 79.44 213 HIS A N 1
ATOM 1674 C CA . HIS A 1 213 ? -16.972 17.050 -0.845 1.00 79.44 213 HIS A CA 1
ATOM 1675 C C . HIS A 1 213 ? -15.516 16.999 -1.299 1.00 79.44 213 HIS A C 1
ATOM 1677 O O . HIS A 1 213 ? -14.676 16.374 -0.656 1.00 79.44 213 HIS A O 1
ATOM 1683 N N . PHE A 1 214 ? -15.209 17.658 -2.414 1.00 74.75 214 PHE A N 1
ATOM 1684 C CA . PHE A 1 214 ? -13.846 17.733 -2.927 1.00 74.75 214 PHE A CA 1
ATOM 1685 C C . PHE A 1 214 ? -13.177 19.016 -2.446 1.00 74.75 214 PHE A C 1
ATOM 1687 O O . PHE A 1 214 ? -13.639 20.118 -2.739 1.00 74.75 214 PHE A O 1
ATOM 1694 N N . HIS A 1 215 ? -12.065 18.864 -1.730 1.00 70.69 215 HIS A N 1
ATOM 1695 C CA . HIS A 1 215 ? -11.212 19.971 -1.321 1.00 70.69 215 HIS A CA 1
ATOM 1696 C C . HIS A 1 215 ? -9.966 19.971 -2.202 1.00 70.69 215 HIS A C 1
ATOM 1698 O O . HIS A 1 215 ? -9.070 19.147 -2.031 1.00 70.69 215 HIS A O 1
ATOM 1704 N N . TRP A 1 216 ? -9.914 20.892 -3.163 1.00 57.88 216 TRP A N 1
ATOM 1705 C CA . TRP A 1 216 ? -8.736 21.070 -4.004 1.00 57.88 216 TRP A CA 1
ATOM 1706 C C . TRP A 1 216 ? -7.729 21.989 -3.310 1.00 57.88 216 TRP A C 1
ATOM 1708 O O . TRP A 1 216 ? -8.068 23.106 -2.916 1.00 57.88 216 TRP A O 1
ATOM 1718 N N . ARG A 1 217 ? -6.482 21.532 -3.174 1.00 54.69 217 ARG A N 1
ATOM 1719 C CA . ARG A 1 217 ? -5.345 22.366 -2.770 1.00 54.69 217 ARG A CA 1
ATOM 1720 C C . ARG A 1 217 ? -4.356 22.392 -3.931 1.00 54.69 217 ARG A C 1
ATOM 1722 O O . ARG A 1 217 ? -3.902 21.336 -4.357 1.00 54.69 217 ARG A O 1
ATOM 1729 N N . CYS A 1 218 ? -4.042 23.578 -4.449 1.00 41.97 218 CYS A N 1
ATOM 1730 C CA . CYS A 1 218 ? -2.917 23.737 -5.368 1.00 41.97 218 CYS A CA 1
ATOM 1731 C C . CYS A 1 218 ? -1.621 23.689 -4.549 1.00 41.97 218 CYS A C 1
ATOM 1733 O O . CYS A 1 218 ? -1.493 24.453 -3.590 1.00 41.97 218 CYS A O 1
ATOM 1735 N N . GLY A 1 219 ? -0.722 22.769 -4.902 1.00 47.91 219 GLY A N 1
ATOM 1736 C CA . GLY A 1 219 ? 0.660 22.727 -4.417 1.00 47.91 219 GLY A CA 1
ATOM 1737 C C . GLY A 1 219 ? 1.596 23.532 -5.303 1.00 47.91 219 GLY A C 1
ATOM 1738 O O . GLY A 1 219 ? 1.224 23.768 -6.476 1.00 47.91 219 GLY A O 1
#